Protein AF-A0A949J725-F1 (afdb_monomer_lite)

Foldseek 3Di:
DDDDDDDDDDDPDDDDDDDDDDDDDDDDDDDDDDDDPDDDDPDDPFADEADPDALVVVVVCVVVDQWEKEFEDEPPDPFVVLCVVLVVVCCVPPRTHYYYQYCVRNVVVCVLQVPPDDRWMFTGHQATDIEHDDNPDHPVLVVVCVVVVQQQHAGEFDWDADPQKTKGFQVPDDAPHWYWDDDPQKIWIWHQAPVRDIFIWIFADVPSNPHFQAYPQLGGRNPDRPSPDPVNQQCRNPVRHGIFTFDWDDDPRIIIGGNCSRVVSHVD

Sequence (268 aa):
MIESYTMNRLWLLIGCLLLTACIGQGVPDESPGSSAPPEQSLLPSEPQIYTELTDEEILSIIEHDPHVVLYFHSPLCGTCRGVKPLLEQLYETHHVNIVYVDKETNQAVYDLYHVRYYPALFISGSSLVYIRFDQNDSPKNIYRLIQEGEISGLHPIEYTVEDGQIRISTQSLIPDKIYYLDYEDYRVCIFISASANLYVFSGSQWCQCKWLYLKKDSLWDGETHSRWDRETLLRQGGECGELVHIPFEITGSHIIITVEDLVGAWTA

pLDDT: mean 70.41, std 18.5, range [33.19, 96.44]

Structure (mmCIF, N/CA/C/O backbone):
data_AF-A0A949J725-F1
#
_entry.id   AF-A0A949J725-F1
#
loop_
_atom_site.group_PDB
_atom_site.id
_atom_site.type_symbol
_atom_site.label_atom_id
_atom_site.label_alt_id
_atom_site.label_comp_id
_atom_site.label_asym_id
_atom_site.label_entity_id
_atom_site.label_seq_id
_atom_site.pdbx_PDB_ins_code
_atom_site.Cartn_x
_atom_site.Cartn_y
_atom_site.Cartn_z
_atom_site.occupancy
_atom_site.B_iso_or_equiv
_atom_site.auth_seq_id
_atom_site.auth_comp_id
_atom_site.auth_asym_id
_atom_site.auth_atom_id
_atom_site.pdbx_PDB_model_num
ATOM 1 N N . MET A 1 1 ? -24.626 49.740 5.939 1.00 33.78 1 MET A N 1
ATOM 2 C CA . MET A 1 1 ? -23.903 51.017 5.745 1.00 33.78 1 MET A CA 1
ATOM 3 C C . MET A 1 1 ? -22.429 50.645 5.763 1.00 33.78 1 MET A C 1
ATOM 5 O O . MET A 1 1 ? -21.977 50.208 6.805 1.00 33.78 1 MET A O 1
ATOM 9 N N . ILE A 1 2 ? -21.808 50.319 4.624 1.00 39.34 2 ILE A N 1
ATOM 10 C CA . ILE A 1 2 ? -21.222 51.223 3.610 1.00 39.34 2 ILE A CA 1
ATOM 11 C C . ILE A 1 2 ? -20.366 52.311 4.258 1.00 39.34 2 ILE A C 1
ATOM 13 O O . ILE A 1 2 ? -20.933 53.296 4.705 1.00 39.34 2 ILE A O 1
ATOM 17 N N . GLU A 1 3 ? -19.045 52.132 4.214 1.00 34.66 3 GLU A N 1
ATOM 18 C CA . GLU A 1 3 ? -17.994 53.166 4.224 1.00 34.66 3 GLU A CA 1
ATOM 19 C C . GLU A 1 3 ? -16.795 52.551 3.461 1.00 34.66 3 GLU A C 1
ATOM 21 O O . GLU A 1 3 ? -16.265 51.521 3.862 1.00 34.66 3 GLU A O 1
ATOM 26 N N . SER A 1 4 ? -16.618 52.874 2.170 1.00 35.06 4 SER A N 1
ATOM 27 C CA . SER A 1 4 ? -15.835 53.997 1.597 1.00 35.06 4 SER A CA 1
ATOM 28 C C . SER A 1 4 ? -14.335 53.664 1.486 1.00 35.06 4 SER A C 1
ATOM 30 O O . SER A 1 4 ? -13.630 53.629 2.485 1.00 35.06 4 SER A O 1
ATOM 32 N N . TYR A 1 5 ? -13.832 53.248 0.316 1.00 45.09 5 TYR A N 1
ATOM 33 C CA . TYR A 1 5 ? -13.276 54.102 -0.756 1.00 45.09 5 TYR A CA 1
ATOM 34 C C . TYR A 1 5 ? -12.370 55.241 -0.265 1.00 45.09 5 TYR A C 1
ATOM 36 O O . TYR A 1 5 ? -12.866 56.288 0.142 1.00 45.09 5 TYR A O 1
ATOM 44 N N . THR A 1 6 ? -11.053 55.089 -0.446 1.00 37.81 6 THR A N 1
ATOM 45 C CA . THR A 1 6 ? -10.113 56.213 -0.568 1.00 37.81 6 THR A CA 1
ATOM 46 C C . THR A 1 6 ? -9.015 55.942 -1.608 1.00 37.81 6 THR A C 1
ATOM 48 O O . THR A 1 6 ? -8.521 54.829 -1.745 1.00 37.81 6 THR A O 1
ATOM 51 N N . MET A 1 7 ? -8.657 57.035 -2.297 1.00 41.16 7 MET A N 1
ATOM 52 C CA . MET A 1 7 ? -7.493 57.316 -3.159 1.00 41.16 7 MET A CA 1
ATOM 53 C C . MET A 1 7 ? -7.418 56.657 -4.551 1.00 41.16 7 MET A C 1
ATOM 55 O O . MET A 1 7 ? -7.173 55.470 -4.687 1.00 41.16 7 MET A O 1
ATOM 59 N N . ASN A 1 8 ? -7.727 57.387 -5.634 1.00 38.84 8 ASN A N 1
ATOM 60 C CA . ASN A 1 8 ? -6.985 58.484 -6.319 1.00 38.84 8 ASN A CA 1
ATOM 61 C C . ASN A 1 8 ? -6.082 57.940 -7.439 1.00 38.84 8 ASN A C 1
ATOM 63 O O . ASN A 1 8 ? -5.087 57.282 -7.181 1.00 38.84 8 ASN A O 1
ATOM 67 N N . ARG A 1 9 ? -6.458 58.122 -8.712 1.00 41.25 9 ARG A N 1
ATOM 68 C CA . ARG A 1 9 ? -6.270 59.354 -9.514 1.00 41.25 9 ARG A CA 1
ATOM 69 C C . ARG A 1 9 ? -4.798 59.726 -9.691 1.00 41.25 9 ARG A C 1
ATOM 71 O O . ARG A 1 9 ? -4.280 60.541 -8.937 1.00 41.25 9 ARG A O 1
ATOM 78 N N . LEU A 1 10 ? -4.203 59.254 -10.781 1.00 34.97 10 LEU A N 1
ATOM 79 C CA . LEU A 1 10 ? -3.267 60.050 -11.571 1.00 34.97 10 LEU A CA 1
ATOM 80 C C . LEU A 1 10 ? -3.167 59.440 -12.979 1.00 34.97 10 LEU A C 1
ATOM 82 O O . LEU A 1 10 ? -3.093 58.223 -13.093 1.00 34.97 10 LEU A O 1
ATOM 86 N N . TRP A 1 11 ? -3.163 60.288 -14.013 1.00 37.19 11 TRP A N 1
ATOM 87 C CA . TRP A 1 11 ? -2.877 59.980 -15.432 1.00 37.19 11 TRP A CA 1
ATOM 88 C C . TRP A 1 11 ? -4.028 59.694 -16.412 1.00 37.19 11 TRP A C 1
ATOM 90 O O . TRP A 1 11 ? -3.807 59.145 -17.485 1.00 37.19 11 TRP A O 1
ATOM 100 N N . LEU A 1 12 ? -5.227 60.220 -16.150 1.00 39.94 12 LEU A N 1
ATOM 101 C CA . LEU A 1 12 ? -6.038 60.769 -17.245 1.00 39.94 12 LEU A CA 1
ATOM 102 C C . LEU A 1 12 ? -5.631 62.227 -17.410 1.00 39.94 12 LEU A C 1
ATOM 104 O O . LEU A 1 12 ? -6.013 63.033 -16.570 1.00 39.94 12 LEU A O 1
ATOM 108 N N . LEU A 1 13 ? -4.851 62.546 -18.441 1.00 38.91 13 LEU A N 1
ATOM 109 C CA . LEU A 1 13 ? -4.856 63.842 -19.121 1.00 38.91 13 LEU A CA 1
ATOM 110 C C . LEU A 1 13 ? -3.923 63.769 -20.345 1.00 38.91 13 LEU A C 1
ATOM 112 O O . LEU A 1 13 ? -2.801 63.285 -20.248 1.00 38.91 13 LEU A O 1
ATOM 116 N N . ILE A 1 14 ? -4.394 64.380 -21.439 1.00 43.88 14 ILE A N 1
ATOM 117 C CA . ILE A 1 14 ? -3.665 64.799 -22.653 1.00 43.88 14 ILE A CA 1
ATOM 118 C C . ILE A 1 14 ? -3.375 63.654 -23.655 1.00 43.88 14 ILE A C 1
ATOM 120 O O . ILE A 1 14 ? -2.402 62.935 -23.526 1.00 43.88 14 ILE A O 1
ATOM 124 N N . GLY A 1 15 ? -4.153 63.399 -24.712 1.00 42.28 15 GLY A N 1
ATOM 125 C CA . GLY A 1 15 ? -5.064 64.291 -25.418 1.00 42.28 15 GLY A CA 1
ATOM 126 C C . GLY A 1 15 ? -4.301 65.288 -26.288 1.00 42.28 15 GLY A C 1
ATOM 127 O O . GLY A 1 15 ? -4.382 66.472 -26.002 1.00 42.28 15 GLY A O 1
ATOM 128 N N . CYS A 1 16 ? -3.541 64.833 -27.293 1.00 40.44 16 CYS A N 1
ATOM 129 C CA . CYS A 1 16 ? -3.109 65.678 -28.414 1.00 40.44 16 CYS A CA 1
ATOM 130 C C . CYS A 1 16 ? -2.470 64.864 -29.552 1.00 40.44 16 CYS A C 1
ATOM 132 O O . CYS A 1 16 ? -1.588 64.052 -29.303 1.00 40.44 16 CYS A O 1
ATOM 134 N N . LEU A 1 17 ? -2.863 65.217 -30.781 1.00 38.03 17 LEU A N 1
ATOM 135 C CA . LEU A 1 17 ? -2.211 64.957 -32.076 1.00 38.03 17 LEU A CA 1
ATOM 136 C C . LEU A 1 17 ? -2.639 63.704 -32.859 1.00 38.03 17 LEU A C 1
ATOM 138 O O . LEU A 1 17 ? -1.908 62.732 -33.012 1.00 38.03 17 LEU A O 1
ATOM 142 N N . LEU A 1 18 ? -3.818 63.829 -33.477 1.00 44.72 18 LEU A N 1
ATOM 143 C CA . LEU A 1 18 ? -4.097 63.277 -34.806 1.00 44.72 18 LEU A CA 1
ATOM 144 C C . LEU A 1 18 ? -3.738 64.319 -35.888 1.00 44.72 18 LEU A C 1
ATOM 146 O O . LEU A 1 18 ? -4.003 65.504 -35.684 1.00 44.72 18 LEU A O 1
ATOM 150 N N . LEU A 1 19 ? -3.272 63.818 -37.049 1.00 47.56 19 LEU A N 1
ATOM 151 C CA . LEU A 1 19 ? -3.001 64.479 -38.353 1.00 47.56 19 LEU A CA 1
ATOM 152 C C . LEU A 1 19 ? -1.654 65.231 -38.396 1.00 47.56 19 LEU A C 1
ATOM 154 O O . LEU A 1 19 ? -1.456 66.185 -37.663 1.00 47.56 19 LEU A O 1
ATOM 158 N N . THR A 1 20 ? -0.635 64.897 -39.194 1.00 45.47 20 THR A N 1
ATOM 159 C CA . THR A 1 20 ? -0.471 64.490 -40.612 1.00 45.47 20 THR A CA 1
ATOM 160 C C . THR A 1 20 ? 0.961 63.892 -40.715 1.00 45.47 20 THR A C 1
ATOM 162 O O . THR A 1 20 ? 1.782 64.185 -39.855 1.00 45.47 20 THR A O 1
ATOM 165 N N . ALA A 1 21 ? 1.384 63.013 -41.624 1.00 38.50 21 ALA A N 1
ATOM 166 C CA . ALA A 1 21 ? 1.420 63.127 -43.075 1.00 38.50 21 ALA A CA 1
ATOM 167 C C . ALA A 1 21 ? 1.956 61.807 -43.679 1.00 38.50 21 ALA A C 1
ATOM 169 O O . ALA A 1 21 ? 2.707 61.069 -43.044 1.00 38.50 21 ALA A O 1
ATOM 170 N N . CYS A 1 22 ? 1.555 61.528 -44.915 1.00 49.91 22 CYS A N 1
ATOM 171 C CA . CYS A 1 22 ? 1.898 60.340 -45.687 1.00 49.91 22 CYS A CA 1
ATOM 172 C C . CYS A 1 22 ? 3.328 60.357 -46.279 1.00 49.91 22 CYS A C 1
ATOM 174 O O . CYS A 1 22 ? 3.924 61.417 -46.454 1.00 49.91 22 CYS A O 1
ATOM 176 N N . ILE A 1 23 ? 3.712 59.171 -46.783 1.00 41.88 23 ILE A N 1
ATOM 177 C CA . ILE A 1 23 ? 4.666 58.837 -47.869 1.00 41.88 23 ILE A CA 1
ATOM 178 C C . ILE A 1 23 ? 6.037 58.284 -47.423 1.00 41.88 23 ILE A C 1
ATOM 180 O O . ILE A 1 23 ? 6.935 59.033 -47.064 1.00 41.88 23 ILE A O 1
ATOM 184 N N . GLY A 1 24 ? 6.237 56.980 -47.672 1.00 37.31 24 GLY A N 1
ATOM 185 C CA . GLY A 1 24 ? 7.341 56.544 -48.540 1.00 37.31 24 GLY A CA 1
ATOM 186 C C . GLY A 1 24 ? 8.358 55.525 -48.002 1.00 37.31 24 GLY A C 1
ATOM 187 O O . GLY A 1 24 ? 9.160 55.857 -47.146 1.00 37.31 24 GLY A O 1
ATOM 188 N N . GLN A 1 25 ? 8.412 54.382 -48.709 1.00 36.91 25 GLN A N 1
ATOM 189 C CA . GLN A 1 25 ? 9.562 53.487 -48.986 1.00 36.91 25 GLN A CA 1
ATOM 190 C C . GLN A 1 25 ? 9.817 52.234 -48.105 1.00 36.91 25 GLN A C 1
ATOM 192 O O . GLN A 1 25 ? 10.340 52.328 -47.007 1.00 36.91 25 GLN A O 1
ATOM 197 N N . GLY A 1 26 ? 9.559 51.052 -48.703 1.00 33.19 26 GLY A N 1
ATOM 198 C CA . GLY A 1 26 ? 10.572 49.996 -48.941 1.00 33.19 26 GLY A CA 1
ATOM 199 C C . GLY A 1 26 ? 10.818 48.876 -47.902 1.00 33.19 26 GLY A C 1
ATOM 200 O O . GLY A 1 26 ? 11.592 49.099 -46.988 1.00 33.19 26 GLY A O 1
ATOM 201 N N . VAL A 1 27 ? 10.206 47.688 -48.123 1.00 38.56 27 VAL A N 1
ATOM 202 C CA . VAL A 1 27 ? 10.726 46.270 -48.189 1.00 38.56 27 VAL A CA 1
ATOM 203 C C . VAL A 1 27 ? 12.015 45.898 -47.390 1.00 38.56 27 VAL A C 1
ATOM 205 O O . VAL A 1 27 ? 12.934 46.710 -47.446 1.00 38.56 27 VAL A O 1
ATOM 208 N N . PRO A 1 28 ? 12.222 44.679 -46.791 1.00 41.75 28 PRO A N 1
ATOM 209 C CA . PRO A 1 28 ? 11.558 43.371 -47.006 1.00 41.75 28 PRO A CA 1
ATOM 210 C C . PRO A 1 28 ? 11.099 42.556 -45.768 1.00 41.75 28 PRO A C 1
ATOM 212 O O . PRO A 1 28 ? 11.537 42.744 -44.640 1.00 41.75 28 PRO A O 1
ATOM 215 N N . ASP A 1 29 ? 10.227 41.606 -46.112 1.00 44.62 29 ASP A N 1
ATOM 216 C CA . ASP A 1 29 ? 9.939 40.257 -45.593 1.00 44.62 29 ASP A CA 1
ATOM 217 C C . ASP A 1 29 ? 11.028 39.556 -44.738 1.00 44.62 29 ASP A C 1
ATOM 219 O O . ASP A 1 29 ? 12.155 39.413 -45.203 1.00 44.62 29 ASP A O 1
ATOM 223 N N . GLU A 1 30 ? 10.669 39.108 -43.520 1.00 35.97 30 GLU A N 1
ATOM 224 C CA . GLU A 1 30 ? 10.964 37.780 -42.921 1.00 35.97 30 GLU A CA 1
ATOM 225 C C . GLU A 1 30 ? 10.554 37.706 -41.422 1.00 35.97 30 GLU A C 1
ATOM 227 O O . GLU A 1 30 ? 10.698 38.675 -40.677 1.00 35.97 30 GLU A O 1
ATOM 232 N N . SER A 1 31 ? 10.145 36.501 -40.980 1.00 41.59 31 SER A N 1
ATOM 233 C CA . SER A 1 31 ? 9.948 35.990 -39.593 1.00 41.59 31 SER A CA 1
ATOM 234 C C . SER A 1 31 ? 8.502 35.885 -39.039 1.00 41.59 31 SER A C 1
ATOM 236 O O . SER A 1 31 ? 7.617 36.638 -39.438 1.00 41.59 31 SER A O 1
ATOM 238 N N . PRO A 1 32 ? 8.204 34.885 -38.176 1.00 42.94 32 PRO A N 1
ATOM 239 C CA . PRO A 1 32 ? 7.396 33.735 -38.567 1.00 42.94 32 PRO A CA 1
ATOM 240 C C . PRO A 1 32 ? 6.174 33.513 -37.657 1.00 42.94 32 PRO A C 1
ATOM 242 O O . PRO A 1 32 ? 6.000 34.138 -36.614 1.00 42.94 32 PRO A O 1
ATOM 245 N N . GLY A 1 33 ? 5.343 32.571 -38.106 1.00 36.78 33 GLY A N 1
ATOM 246 C CA . GLY A 1 33 ? 4.214 31.918 -37.441 1.00 36.78 33 GLY A CA 1
ATOM 247 C C . GLY A 1 33 ? 4.001 32.175 -35.948 1.00 36.78 33 GLY A C 1
ATOM 248 O O . GLY A 1 33 ? 4.746 31.710 -35.092 1.00 36.78 33 GLY A O 1
ATOM 249 N N . SER A 1 34 ? 2.868 32.813 -35.665 1.00 42.03 34 SER A N 1
ATOM 250 C CA . SER A 1 34 ? 2.162 32.746 -34.391 1.00 42.03 34 SER A CA 1
ATOM 251 C C . SER A 1 34 ? 1.798 31.290 -34.071 1.00 42.03 34 SER A C 1
ATOM 253 O O . SER A 1 34 ? 0.984 30.689 -34.769 1.00 42.03 34 SER A O 1
ATOM 255 N N . SER A 1 35 ? 2.386 30.719 -33.019 1.00 42.12 35 SER A N 1
ATOM 256 C CA . SER A 1 35 ? 1.878 29.501 -32.383 1.00 42.12 35 SER A CA 1
ATOM 257 C C . SER A 1 35 ? 1.124 29.890 -31.114 1.00 42.12 35 SER A C 1
ATOM 259 O O . SER A 1 35 ? 1.734 30.214 -30.093 1.00 42.12 35 SER A O 1
ATOM 261 N N . ALA A 1 36 ? -0.206 29.885 -31.184 1.00 44.66 36 ALA A N 1
ATOM 262 C CA . ALA A 1 36 ? -1.036 29.854 -29.987 1.00 44.66 36 ALA A CA 1
ATOM 263 C C . ALA A 1 36 ? -0.776 28.536 -29.213 1.00 44.66 36 ALA A C 1
ATOM 265 O O . ALA A 1 36 ? -0.545 27.509 -29.858 1.00 44.66 36 ALA A O 1
ATOM 266 N N . PRO A 1 37 ? -0.785 28.539 -27.864 1.00 45.62 37 PRO A N 1
ATOM 267 C CA . PRO A 1 37 ? -0.606 27.328 -27.058 1.00 45.62 37 PRO A CA 1
ATOM 268 C C . PRO A 1 37 ? -1.717 26.298 -27.332 1.00 45.62 37 PRO A C 1
ATOM 270 O O . PRO A 1 37 ? -2.859 26.716 -27.543 1.00 45.62 37 PRO A O 1
ATOM 273 N N . PRO A 1 38 ? -1.436 24.980 -27.319 1.00 47.62 38 PRO A N 1
ATOM 274 C CA . PRO A 1 38 ? -2.448 23.973 -27.604 1.00 47.62 38 PRO A CA 1
ATOM 275 C C . PRO A 1 38 ? -3.516 23.964 -26.511 1.00 47.62 38 PRO A C 1
ATOM 277 O O . PRO A 1 38 ? -3.238 23.738 -25.334 1.00 47.62 38 PRO A O 1
ATOM 280 N N . GLU A 1 39 ? -4.743 24.211 -26.946 1.00 46.06 39 GLU A N 1
ATOM 281 C CA . GLU A 1 39 ? -5.983 23.972 -26.225 1.00 46.06 39 GLU A CA 1
ATOM 282 C C . GLU A 1 39 ? -6.038 22.497 -25.790 1.00 46.06 39 GLU A C 1
ATOM 284 O O . GLU A 1 39 ? -5.941 21.583 -26.611 1.00 46.06 39 GLU A O 1
ATOM 289 N N . GLN A 1 40 ? -6.116 22.276 -24.476 1.00 53.47 40 GLN A N 1
ATOM 290 C CA . GLN A 1 40 ? -6.142 20.961 -23.835 1.00 53.47 40 GLN A CA 1
ATOM 291 C C . GLN A 1 40 ? -7.325 20.131 -24.352 1.00 53.47 40 GLN A C 1
ATOM 293 O O . GLN A 1 40 ? -8.486 20.494 -24.162 1.00 53.47 40 GLN A O 1
ATOM 298 N N . SER A 1 41 ? -7.036 18.996 -24.992 1.00 49.28 41 SER A N 1
ATOM 299 C CA . SER A 1 41 ? -8.063 18.073 -25.468 1.00 49.28 41 SER A CA 1
ATOM 300 C C . SER A 1 41 ? -8.691 17.314 -24.300 1.00 49.28 41 SER A C 1
ATOM 302 O O . SER A 1 41 ? -8.020 16.551 -23.612 1.00 49.28 41 SER A O 1
ATOM 304 N N . LEU A 1 42 ? -9.999 17.496 -24.134 1.00 53.66 42 LEU A N 1
ATOM 305 C CA . LEU A 1 42 ? -10.880 16.903 -23.120 1.00 53.66 42 LEU A CA 1
ATOM 306 C C . LEU A 1 42 ? -11.202 15.408 -23.352 1.00 53.66 42 LEU A C 1
ATOM 308 O O . LEU A 1 42 ? -12.316 14.961 -23.082 1.00 53.66 42 LEU A O 1
ATOM 312 N N . LEU A 1 43 ? -10.256 14.627 -23.871 1.00 41.91 43 LEU A N 1
ATOM 313 C CA . LEU A 1 43 ? -10.342 13.165 -23.862 1.00 41.91 43 LEU A CA 1
ATOM 314 C C . LEU A 1 43 ? -9.435 12.663 -22.736 1.00 41.91 43 LEU A C 1
ATOM 316 O O . LEU A 1 43 ? -8.355 13.239 -22.578 1.00 41.91 43 LEU A O 1
ATOM 320 N N . PRO A 1 44 ? -9.822 11.630 -21.956 1.00 49.75 44 PRO A N 1
ATOM 321 C CA . PRO A 1 44 ? -8.843 10.956 -21.113 1.00 49.75 44 PRO A CA 1
ATOM 322 C C . PRO A 1 44 ? -7.692 10.572 -22.038 1.00 49.75 44 PRO A C 1
ATOM 324 O O . PRO A 1 44 ? -7.922 9.955 -23.081 1.00 49.75 44 PRO A O 1
ATOM 327 N N . SER A 1 45 ? -6.488 11.057 -21.728 1.00 64.25 45 SER A N 1
ATOM 328 C CA . SER A 1 45 ? -5.301 10.684 -22.483 1.00 64.25 45 SER A CA 1
ATOM 329 C C . SER A 1 45 ? -5.298 9.165 -22.560 1.00 64.25 45 SER A C 1
ATOM 331 O O . SER A 1 45 ? -5.401 8.522 -21.514 1.00 64.25 45 SER A O 1
ATOM 333 N N . GLU A 1 46 ? -5.257 8.614 -23.779 1.00 73.50 46 GLU A N 1
ATOM 334 C CA . GLU A 1 46 ? -5.057 7.179 -24.011 1.00 73.50 46 GLU A CA 1
ATOM 335 C C . GLU A 1 46 ? -4.031 6.661 -22.999 1.00 73.50 46 GLU A C 1
ATOM 337 O O . GLU A 1 46 ? -3.053 7.384 -22.765 1.00 73.50 46 GLU A O 1
ATOM 342 N N . PRO A 1 47 ? -4.232 5.477 -22.393 1.00 77.25 47 PRO A N 1
ATOM 343 C CA . PRO A 1 47 ? -3.293 4.952 -21.419 1.00 77.25 47 PRO A CA 1
ATOM 344 C C . PRO A 1 47 ? -1.875 5.006 -21.986 1.00 77.25 47 PRO A C 1
ATOM 346 O O . PRO A 1 47 ? -1.677 4.744 -23.174 1.00 77.25 47 PRO A O 1
ATOM 349 N N . GLN A 1 48 ? -0.869 5.297 -21.169 1.00 85.81 48 GLN A N 1
ATOM 350 C CA . GLN A 1 48 ? 0.517 5.437 -21.605 1.00 85.81 48 GLN A CA 1
ATOM 351 C C . GLN A 1 48 ? 1.475 4.664 -20.707 1.00 85.81 48 GLN A C 1
ATOM 353 O O . GLN A 1 48 ? 1.248 4.462 -19.512 1.00 85.81 48 GLN A O 1
ATOM 358 N N . ILE A 1 49 ? 2.589 4.263 -21.314 1.00 89.69 49 ILE A N 1
ATOM 359 C CA . ILE A 1 49 ? 3.773 3.819 -20.594 1.00 89.69 49 ILE A CA 1
ATOM 360 C C . ILE A 1 49 ? 4.732 5.006 -20.527 1.00 89.69 49 ILE A C 1
ATOM 362 O O . ILE A 1 49 ? 5.225 5.468 -21.555 1.00 89.69 49 ILE A O 1
ATOM 366 N N . TYR A 1 50 ? 4.995 5.483 -19.316 1.00 92.00 50 TYR A N 1
ATOM 367 C CA . TYR A 1 50 ? 5.909 6.579 -19.041 1.00 92.00 50 TYR A CA 1
ATOM 368 C C . TYR A 1 50 ? 7.272 6.048 -18.601 1.00 92.00 50 TYR A C 1
ATOM 370 O O . TYR A 1 50 ? 7.365 5.184 -17.726 1.00 92.00 50 TYR A O 1
ATOM 378 N N . THR A 1 51 ? 8.336 6.594 -19.183 1.00 92.44 51 THR A N 1
ATOM 379 C CA . THR A 1 51 ? 9.735 6.274 -18.870 1.00 92.44 51 THR A CA 1
ATOM 380 C C . THR A 1 51 ? 10.559 7.553 -18.816 1.00 92.44 51 THR A C 1
ATOM 382 O O . THR A 1 51 ? 10.192 8.525 -19.467 1.00 92.44 51 THR A O 1
ATOM 385 N N . GLU A 1 52 ? 11.696 7.526 -18.115 1.00 92.81 52 GLU A N 1
ATOM 386 C CA . GLU A 1 52 ? 12.658 8.647 -18.072 1.00 92.81 52 GLU A CA 1
ATOM 387 C C . GLU A 1 52 ? 12.062 9.965 -17.534 1.00 92.81 52 GLU A C 1
ATOM 389 O O . GLU A 1 52 ? 12.465 11.049 -17.945 1.00 92.81 52 GLU A O 1
ATOM 394 N N . LEU A 1 53 ? 11.107 9.866 -16.604 1.00 94.62 53 LEU A N 1
ATOM 395 C CA . LEU A 1 53 ? 10.486 11.017 -15.944 1.00 94.62 53 LEU A CA 1
ATOM 396 C C . LEU A 1 53 ? 11.308 11.512 -14.748 1.00 94.62 53 LEU A C 1
ATOM 398 O O . LEU A 1 53 ? 11.992 10.722 -14.087 1.00 94.62 53 LEU A O 1
ATOM 402 N N . THR A 1 54 ? 11.186 12.798 -14.414 1.00 96.25 54 THR A N 1
ATOM 403 C CA . THR A 1 54 ? 11.684 13.330 -13.135 1.00 96.25 54 THR A CA 1
ATOM 404 C C . THR A 1 54 ? 10.772 12.938 -11.970 1.00 96.25 54 THR A C 1
ATOM 406 O O . THR A 1 54 ? 9.619 12.548 -12.161 1.00 96.25 54 THR A O 1
ATOM 409 N N . ASP A 1 55 ? 11.277 13.051 -10.737 1.00 95.44 55 ASP A N 1
ATOM 410 C CA . ASP A 1 55 ? 10.471 12.814 -9.533 1.00 95.44 55 ASP A CA 1
ATOM 411 C C . ASP A 1 55 ? 9.205 13.699 -9.509 1.00 95.44 55 ASP A C 1
ATOM 413 O O . ASP A 1 55 ? 8.118 13.218 -9.194 1.00 95.44 55 ASP A O 1
ATOM 417 N N . GLU A 1 56 ? 9.307 14.973 -9.900 1.00 94.62 56 GLU A N 1
ATOM 418 C CA . GLU A 1 56 ? 8.176 15.912 -9.925 1.00 94.62 56 GLU A CA 1
ATOM 419 C C . GLU A 1 56 ? 7.115 15.538 -10.967 1.00 94.62 56 GLU A C 1
ATOM 421 O O . GLU A 1 56 ? 5.918 15.650 -10.699 1.00 94.62 56 GLU A O 1
ATOM 426 N N . GLU A 1 57 ? 7.537 15.076 -12.146 1.00 94.12 57 GLU A N 1
ATOM 427 C CA . GLU A 1 57 ? 6.625 14.622 -13.199 1.00 94.12 57 GLU A CA 1
ATOM 428 C C . GLU A 1 57 ? 5.855 13.373 -12.760 1.00 94.12 57 GLU A C 1
ATOM 430 O O . GLU A 1 57 ? 4.639 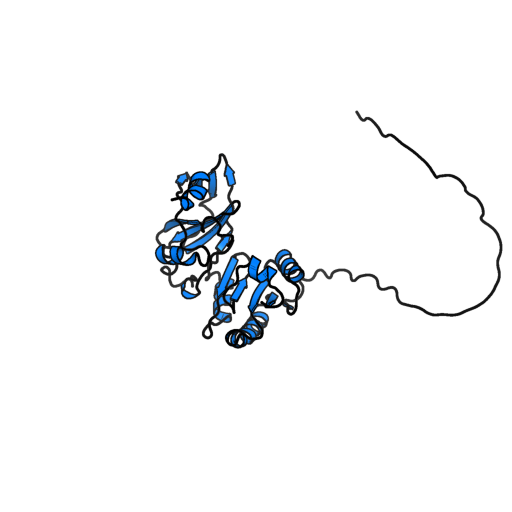13.300 -12.944 1.00 94.12 57 GLU A O 1
ATOM 435 N N . ILE A 1 58 ? 6.539 12.425 -12.111 1.00 93.06 58 ILE A N 1
ATOM 436 C CA . ILE A 1 58 ? 5.916 11.221 -11.548 1.00 93.06 58 ILE A CA 1
ATOM 437 C C . ILE A 1 58 ? 4.867 11.602 -10.498 1.00 93.06 58 ILE A C 1
ATOM 439 O O . ILE A 1 58 ? 3.742 11.103 -10.544 1.00 93.06 58 ILE A O 1
ATOM 443 N N . LEU A 1 59 ? 5.211 12.499 -9.568 1.00 89.44 59 LEU A N 1
ATOM 444 C CA . LEU A 1 59 ? 4.285 12.958 -8.529 1.00 89.44 59 LEU A CA 1
ATOM 445 C C . LEU A 1 59 ? 3.062 13.667 -9.120 1.00 89.44 59 LEU A C 1
ATOM 447 O O . LEU A 1 59 ? 1.942 13.404 -8.685 1.00 89.44 59 LEU A O 1
ATOM 451 N N . SER A 1 60 ? 3.261 14.493 -10.149 1.00 89.75 60 SER A N 1
ATOM 452 C CA . SER A 1 60 ? 2.171 15.154 -10.869 1.00 89.75 60 SER A CA 1
ATOM 453 C C . SER A 1 60 ? 1.222 14.147 -11.530 1.00 89.75 60 SER A C 1
ATOM 455 O O . SER A 1 60 ? 0.005 14.292 -11.420 1.00 89.75 60 SER A O 1
ATOM 457 N N . ILE A 1 61 ? 1.748 13.087 -12.160 1.00 89.50 61 ILE A N 1
ATOM 458 C CA . ILE A 1 61 ? 0.917 12.024 -12.753 1.00 89.50 61 ILE A CA 1
ATOM 459 C C . ILE A 1 61 ? 0.066 11.342 -11.680 1.00 89.50 61 ILE A C 1
ATOM 461 O O . ILE A 1 61 ? -1.134 11.187 -11.876 1.00 89.50 61 ILE A O 1
ATOM 465 N N . ILE A 1 62 ? 0.657 10.980 -10.539 1.00 84.31 62 ILE A N 1
ATOM 466 C CA . ILE A 1 62 ? -0.060 10.306 -9.442 1.00 84.31 62 ILE A CA 1
ATOM 467 C C . ILE A 1 62 ? -1.174 11.191 -8.866 1.00 84.31 62 ILE A C 1
ATOM 469 O O . ILE A 1 62 ? -2.219 10.684 -8.468 1.00 84.31 62 ILE A O 1
ATOM 473 N N . GLU A 1 63 ? -0.954 12.506 -8.802 1.00 83.19 63 GLU A N 1
ATOM 474 C CA . GLU A 1 63 ? -1.943 13.460 -8.295 1.00 83.19 63 GLU A CA 1
ATOM 475 C C . GLU A 1 63 ? -3.154 13.605 -9.230 1.00 83.19 63 GLU A C 1
ATOM 477 O O . GLU A 1 63 ? -4.287 13.728 -8.761 1.00 83.19 63 GLU A O 1
ATOM 482 N N . HIS A 1 64 ? -2.932 13.575 -10.547 1.00 83.81 64 HIS A N 1
ATOM 483 C CA . HIS A 1 64 ? -3.982 13.807 -11.544 1.00 83.81 64 HIS A CA 1
ATOM 484 C C . HIS A 1 64 ? -4.654 12.521 -12.037 1.00 83.81 64 HIS A C 1
ATOM 486 O O . HIS A 1 64 ? -5.808 12.571 -12.471 1.00 83.81 64 HIS A O 1
ATOM 492 N N . ASP A 1 65 ? -3.956 11.387 -11.976 1.00 80.31 65 ASP A N 1
ATOM 493 C CA . ASP A 1 65 ? -4.466 10.088 -12.391 1.00 80.31 65 ASP A CA 1
ATOM 494 C C . ASP A 1 65 ? -4.611 9.129 -11.197 1.00 80.31 65 ASP A C 1
ATOM 496 O O . ASP A 1 65 ? -3.622 8.580 -10.691 1.00 80.31 65 ASP A O 1
ATOM 500 N N . PRO A 1 66 ? -5.854 8.858 -10.759 1.00 68.31 66 PRO A N 1
ATOM 501 C CA . PRO A 1 66 ? -6.104 7.922 -9.676 1.00 68.31 66 PRO A CA 1
ATOM 502 C C . PRO A 1 66 ? -5.834 6.461 -10.066 1.00 68.31 66 PRO A C 1
ATOM 504 O O . PRO A 1 66 ? -5.950 5.607 -9.195 1.00 68.31 66 PRO A O 1
ATOM 507 N N . HIS A 1 67 ? -5.513 6.149 -11.328 1.00 76.38 67 HIS A N 1
ATOM 508 C CA . HIS A 1 67 ? -5.332 4.790 -11.843 1.00 76.38 67 HIS A CA 1
ATOM 509 C C . HIS A 1 67 ? -3.972 4.597 -12.531 1.00 76.38 67 HIS A C 1
ATOM 511 O O . HIS A 1 67 ? -3.894 4.191 -13.694 1.00 76.38 67 HIS A O 1
ATOM 517 N N . VAL A 1 68 ? -2.888 4.818 -11.782 1.00 84.25 68 VAL A N 1
ATOM 518 C CA . VAL A 1 68 ? -1.512 4.643 -12.255 1.00 84.25 68 VAL A CA 1
ATOM 519 C C . VAL A 1 68 ? -0.790 3.499 -11.540 1.00 84.25 68 VAL A C 1
ATOM 521 O O . VAL A 1 68 ? -0.902 3.286 -10.333 1.00 84.25 68 VAL A O 1
ATOM 524 N N . VAL A 1 69 ? -0.003 2.747 -12.303 1.00 85.12 69 VAL A N 1
ATOM 525 C CA . VAL A 1 69 ? 0.901 1.716 -11.797 1.00 85.12 69 VAL A CA 1
ATOM 526 C C . VAL A 1 69 ? 2.321 2.264 -11.805 1.00 85.12 69 VAL A C 1
ATOM 528 O O . VAL A 1 69 ? 2.886 2.500 -12.867 1.00 85.12 69 VAL A O 1
ATOM 531 N N . LEU A 1 70 ? 2.935 2.420 -10.637 1.00 89.69 70 LEU A N 1
ATOM 532 C CA . LEU A 1 70 ? 4.360 2.720 -10.532 1.00 89.69 70 LEU A CA 1
ATOM 533 C C . LEU A 1 70 ? 5.149 1.416 -10.515 1.00 89.69 70 LEU A C 1
ATOM 535 O O . LEU A 1 70 ? 4.927 0.556 -9.663 1.00 89.69 70 LEU A O 1
ATOM 539 N N . TYR A 1 71 ? 6.099 1.286 -11.428 1.00 90.94 71 TYR A N 1
ATOM 540 C CA . TYR A 1 71 ? 7.036 0.182 -11.503 1.00 90.94 71 TYR A CA 1
ATOM 541 C C . TYR A 1 71 ? 8.424 0.614 -11.060 1.00 90.94 71 TYR A C 1
ATOM 543 O O . TYR A 1 71 ? 9.171 1.230 -11.813 1.00 90.94 71 TYR A O 1
ATOM 551 N N . PHE A 1 72 ? 8.784 0.231 -9.842 1.00 91.12 72 PHE A N 1
ATOM 552 C CA . PHE A 1 72 ? 10.093 0.487 -9.263 1.00 91.12 72 PHE A CA 1
ATOM 553 C C . PHE A 1 72 ? 11.106 -0.527 -9.798 1.00 91.12 72 PHE A C 1
ATOM 555 O O . PHE A 1 72 ? 10.980 -1.733 -9.550 1.00 91.12 72 PHE A O 1
ATOM 562 N N . HIS A 1 73 ? 12.130 -0.051 -10.510 1.00 92.31 73 HIS A N 1
ATOM 563 C CA . HIS A 1 73 ? 13.194 -0.878 -11.073 1.00 92.31 73 HIS A CA 1
ATOM 564 C C . HIS A 1 73 ? 14.590 -0.225 -11.047 1.00 92.31 73 HIS A C 1
ATOM 566 O O . HIS A 1 73 ? 14.800 0.910 -10.641 1.00 92.31 73 HIS A O 1
ATOM 572 N N . SER A 1 74 ? 15.586 -0.962 -11.545 1.00 89.75 74 SER A N 1
ATOM 573 C CA . SER A 1 74 ? 16.916 -0.426 -11.870 1.00 89.75 74 SER A CA 1
ATOM 574 C C . SER A 1 74 ? 17.428 -1.055 -13.173 1.00 89.75 74 SER A C 1
ATOM 576 O O . SER A 1 74 ? 17.081 -2.212 -13.448 1.00 89.75 74 SER A O 1
ATOM 578 N N . PRO A 1 75 ? 18.263 -0.366 -13.974 1.00 81.56 75 PRO A N 1
ATOM 579 C CA . PRO A 1 75 ? 18.716 -0.868 -15.274 1.00 81.56 75 PRO A CA 1
ATOM 580 C C . PRO A 1 75 ? 19.559 -2.149 -15.174 1.00 81.56 75 PRO A C 1
ATOM 582 O O . PRO A 1 75 ? 19.506 -3.008 -16.056 1.00 81.56 75 PRO A O 1
ATOM 585 N N . LEU A 1 76 ? 20.304 -2.313 -14.075 1.00 81.69 76 LEU A N 1
ATOM 586 C CA . LEU A 1 76 ? 21.204 -3.452 -13.837 1.00 81.69 76 LEU A CA 1
ATOM 587 C C . LEU A 1 76 ? 20.530 -4.638 -13.125 1.00 81.69 76 LEU A C 1
ATOM 589 O O . LEU A 1 76 ? 21.173 -5.635 -12.795 1.00 81.69 76 LEU A O 1
ATOM 593 N N . CYS A 1 77 ? 19.224 -4.557 -12.892 1.00 81.62 77 CYS A N 1
ATOM 594 C CA . CYS A 1 77 ? 18.465 -5.576 -12.186 1.00 81.62 77 CYS A CA 1
ATOM 595 C C . CYS A 1 77 ? 18.104 -6.751 -13.116 1.00 81.62 77 CYS A C 1
ATOM 597 O O . CYS A 1 77 ? 17.236 -6.640 -13.984 1.00 81.62 77 CYS A O 1
ATOM 599 N N . GLY A 1 78 ? 18.744 -7.909 -12.908 1.00 77.69 78 GLY A N 1
ATOM 600 C CA . GLY A 1 78 ? 18.480 -9.131 -13.682 1.00 77.69 78 GLY A CA 1
ATOM 601 C C . GLY A 1 78 ? 17.019 -9.590 -13.612 1.00 77.69 78 GLY A C 1
ATOM 602 O O . GLY A 1 78 ? 16.420 -9.880 -14.646 1.00 77.69 78 GLY A O 1
ATOM 603 N N . THR A 1 79 ? 16.423 -9.570 -12.416 1.00 76.12 79 THR A N 1
ATOM 604 C CA . THR A 1 79 ? 15.015 -9.944 -12.185 1.00 76.12 79 THR A CA 1
ATOM 605 C C . THR A 1 79 ? 14.041 -8.991 -12.884 1.00 76.12 79 THR A C 1
ATOM 607 O O . THR A 1 79 ? 13.053 -9.428 -13.466 1.00 76.12 79 THR A O 1
ATOM 610 N N . CYS A 1 80 ? 14.351 -7.692 -12.917 1.00 81.62 80 CYS A N 1
ATOM 611 C CA . CYS A 1 80 ? 13.505 -6.659 -13.517 1.00 81.62 80 CYS A CA 1
ATOM 612 C C . CYS A 1 80 ? 13.322 -6.853 -15.031 1.00 81.62 80 CYS A C 1
ATOM 614 O O . CYS A 1 80 ? 12.294 -6.469 -15.589 1.00 81.62 80 CYS A O 1
ATOM 616 N N . ARG A 1 81 ? 14.286 -7.492 -15.710 1.00 80.19 81 ARG A N 1
ATOM 617 C CA . ARG A 1 81 ? 14.176 -7.8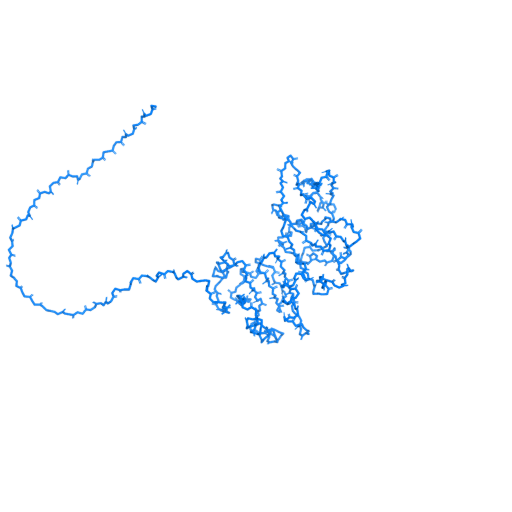15 -17.141 1.00 80.19 81 ARG A CA 1
ATOM 618 C C . ARG A 1 81 ? 13.022 -8.777 -17.430 1.00 80.19 81 ARG A C 1
ATOM 620 O O . ARG A 1 81 ? 12.399 -8.651 -18.475 1.00 80.19 81 ARG A O 1
ATOM 627 N N . GLY A 1 82 ? 12.740 -9.703 -16.513 1.00 76.00 82 GLY A N 1
ATOM 628 C CA . GLY A 1 82 ? 11.623 -10.640 -16.643 1.00 76.00 82 GLY A CA 1
ATOM 629 C C . GLY A 1 82 ? 10.255 -9.982 -16.461 1.00 76.00 82 GLY A C 1
ATOM 630 O O . GLY A 1 82 ? 9.278 -10.470 -17.013 1.00 76.00 82 GLY A O 1
ATOM 631 N N . VAL A 1 83 ? 10.191 -8.858 -15.739 1.00 78.31 83 VAL A N 1
ATOM 632 C CA . VAL A 1 83 ? 8.935 -8.158 -15.424 1.00 78.31 83 VAL A CA 1
ATOM 633 C C . VAL A 1 83 ? 8.496 -7.214 -16.549 1.00 78.31 83 VAL A C 1
ATOM 635 O O . VAL A 1 83 ? 7.300 -7.082 -16.784 1.00 78.31 83 VAL A O 1
ATOM 638 N N . LYS A 1 84 ? 9.430 -6.605 -17.297 1.00 82.19 84 LYS A N 1
ATOM 639 C CA . LYS A 1 84 ? 9.098 -5.639 -18.367 1.00 82.19 84 LYS A CA 1
ATOM 640 C C . LYS A 1 84 ? 8.088 -6.165 -19.409 1.00 82.19 84 LYS A C 1
ATOM 642 O O . LYS A 1 84 ? 7.071 -5.501 -19.591 1.00 82.19 84 LYS A O 1
ATOM 647 N N . PRO A 1 85 ? 8.267 -7.361 -20.014 1.00 82.50 85 PRO A N 1
ATOM 648 C CA . PRO A 1 85 ? 7.303 -7.879 -20.996 1.00 82.50 85 PRO A CA 1
ATOM 649 C C . PRO A 1 85 ? 5.908 -8.107 -20.403 1.00 82.50 85 PRO A C 1
ATOM 651 O O . PRO A 1 85 ? 4.896 -8.071 -21.096 1.00 82.50 85 PRO A O 1
ATOM 654 N N . LEU A 1 86 ? 5.843 -8.356 -19.096 1.00 78.00 86 LEU A N 1
ATOM 655 C CA . LEU A 1 86 ? 4.588 -8.587 -18.404 1.00 78.00 86 LEU A CA 1
ATOM 656 C C . LEU A 1 86 ? 3.831 -7.272 -18.146 1.00 78.00 86 LEU A C 1
ATOM 658 O O . LEU A 1 86 ? 2.604 -7.285 -18.102 1.00 78.00 86 LEU A O 1
ATOM 662 N N . LEU A 1 87 ? 4.544 -6.149 -17.997 1.00 80.56 87 LEU A N 1
ATOM 663 C CA . LEU A 1 87 ? 3.952 -4.808 -17.912 1.00 80.56 87 LEU A CA 1
ATOM 664 C C . LEU A 1 87 ? 3.416 -4.340 -19.264 1.00 80.56 87 LEU A C 1
ATOM 666 O O . LEU A 1 87 ? 2.353 -3.735 -19.316 1.00 80.56 87 LEU A O 1
ATOM 670 N N . GLU A 1 88 ? 4.102 -4.665 -20.357 1.00 82.75 88 GLU A N 1
ATOM 671 C CA . GLU A 1 88 ? 3.597 -4.412 -21.713 1.00 82.75 88 GLU A CA 1
ATOM 672 C C . GLU A 1 88 ? 2.289 -5.177 -21.952 1.00 82.75 88 GLU A C 1
ATOM 674 O O . GLU A 1 88 ? 1.283 -4.594 -22.348 1.00 82.75 88 GLU A O 1
ATOM 679 N N . GLN A 1 89 ? 2.249 -6.464 -21.590 1.00 79.69 89 GLN A N 1
ATOM 680 C CA . GLN A 1 89 ? 1.016 -7.249 -21.671 1.00 79.69 89 GLN A CA 1
ATOM 681 C C . GLN A 1 89 ? -0.102 -6.678 -20.780 1.00 79.69 89 GLN A C 1
ATOM 683 O O . GLN A 1 89 ? -1.279 -6.718 -21.153 1.00 79.69 89 GLN A O 1
ATOM 688 N N . LEU A 1 90 ? 0.251 -6.174 -19.593 1.00 76.88 90 LEU A N 1
ATOM 689 C CA . LEU A 1 90 ? -0.691 -5.534 -18.679 1.00 76.88 90 LEU A CA 1
ATOM 690 C C . LEU A 1 90 ? -1.319 -4.292 -19.317 1.00 76.88 90 LEU A C 1
ATOM 692 O O . LEU A 1 90 ? -2.543 -4.164 -19.329 1.00 76.88 90 LEU A O 1
ATOM 696 N N . TYR A 1 91 ? -0.477 -3.421 -19.867 1.00 82.75 91 TYR A N 1
ATOM 697 C CA . TYR A 1 91 ? -0.875 -2.224 -20.590 1.00 82.75 91 TYR A CA 1
ATOM 698 C C . TYR A 1 91 ? -1.844 -2.554 -21.736 1.00 82.75 91 TYR A C 1
ATOM 700 O O . TYR A 1 91 ? -2.944 -2.008 -21.782 1.00 82.75 91 TYR A O 1
ATOM 708 N N . GLU A 1 92 ? -1.496 -3.524 -22.587 1.00 82.00 92 GLU A N 1
ATOM 709 C CA . GLU A 1 92 ? -2.324 -3.937 -23.729 1.00 82.00 92 GLU A CA 1
ATOM 710 C C . GLU A 1 92 ? -3.670 -4.545 -23.314 1.00 82.00 92 GLU A C 1
ATOM 712 O O . GLU A 1 92 ? -4.699 -4.311 -23.948 1.00 82.00 92 GLU A O 1
ATOM 717 N N . THR A 1 93 ? -3.676 -5.363 -22.260 1.00 77.38 93 THR A N 1
ATOM 718 C CA . THR A 1 93 ? -4.886 -6.090 -21.850 1.00 77.38 93 THR A CA 1
ATOM 719 C C . THR A 1 93 ? -5.851 -5.178 -21.098 1.00 77.38 93 THR A C 1
ATOM 721 O O . THR A 1 93 ? -7.068 -5.321 -21.224 1.00 77.38 93 THR A O 1
ATOM 724 N N . HIS A 1 94 ? -5.317 -4.256 -20.297 1.00 73.75 94 HIS A N 1
ATOM 725 C CA . HIS A 1 94 ? -6.085 -3.576 -19.262 1.00 73.75 94 HIS A CA 1
ATOM 726 C C . HIS A 1 94 ? -6.071 -2.054 -19.338 1.00 73.75 94 HIS A C 1
ATOM 728 O O . HIS A 1 94 ? -6.790 -1.434 -18.562 1.00 73.75 94 HIS A O 1
ATOM 734 N N . HIS A 1 95 ? -5.342 -1.459 -20.285 1.00 79.25 95 HIS A N 1
ATOM 735 C CA . HIS A 1 95 ? -5.432 -0.029 -20.582 1.00 79.25 95 HIS A CA 1
ATOM 736 C C . HIS A 1 95 ? -5.161 0.842 -19.339 1.00 79.25 95 HIS A C 1
ATOM 738 O O . HIS A 1 95 ? -5.909 1.768 -19.039 1.00 79.25 95 HIS A O 1
ATOM 744 N N . VAL A 1 96 ? -4.095 0.520 -18.597 1.00 79.19 96 VAL A N 1
ATOM 745 C CA . VAL A 1 96 ? -3.652 1.273 -17.410 1.00 79.19 96 VAL A CA 1
ATOM 746 C C . VAL A 1 96 ? -2.396 2.074 -17.686 1.00 79.19 96 VAL A C 1
ATOM 748 O O . VAL A 1 96 ? -1.526 1.626 -18.432 1.00 79.19 96 VAL A O 1
ATOM 751 N N . ASN A 1 97 ? -2.274 3.226 -17.029 1.00 87.56 97 ASN A N 1
ATOM 752 C CA . ASN A 1 97 ? -1.047 4.005 -17.051 1.00 87.56 97 ASN A CA 1
ATOM 753 C C . ASN A 1 97 ? 0.041 3.290 -16.250 1.00 87.56 97 ASN A C 1
ATOM 755 O O . ASN A 1 97 ? -0.184 2.873 -15.113 1.00 87.56 97 ASN A O 1
ATOM 759 N N . ILE A 1 98 ? 1.224 3.140 -16.844 1.00 89.62 98 ILE A N 1
ATOM 760 C CA . ILE A 1 98 ? 2.377 2.511 -16.192 1.00 89.62 98 ILE A CA 1
ATOM 761 C C . ILE A 1 98 ? 3.528 3.505 -16.187 1.00 89.62 98 ILE A C 1
ATOM 763 O O . ILE A 1 98 ? 3.977 3.941 -17.240 1.00 89.62 98 ILE A O 1
ATOM 767 N N . VAL A 1 99 ? 4.041 3.828 -15.008 1.00 93.50 99 VAL A N 1
ATOM 768 C CA . VAL A 1 99 ? 5.173 4.731 -14.811 1.00 93.50 99 VAL A CA 1
ATOM 769 C C . VAL A 1 99 ? 6.376 3.928 -14.351 1.00 93.50 99 VAL A C 1
ATOM 771 O O . VAL A 1 99 ? 6.343 3.274 -13.313 1.00 93.50 99 VAL A O 1
ATOM 774 N N . TYR A 1 100 ? 7.455 3.982 -15.117 1.00 93.75 100 TYR A N 1
ATOM 775 C CA . TYR A 1 100 ? 8.727 3.371 -14.764 1.00 93.75 100 TYR A CA 1
ATOM 776 C C . TYR A 1 100 ? 9.480 4.318 -13.829 1.00 93.75 100 TYR A C 1
ATOM 778 O O . TYR A 1 100 ? 9.856 5.418 -14.225 1.00 93.75 100 TYR A O 1
ATOM 786 N N . VAL A 1 101 ? 9.680 3.883 -12.588 1.00 94.38 101 VAL A N 1
ATOM 787 C CA . VAL A 1 101 ? 10.404 4.621 -11.553 1.00 94.38 101 VAL A CA 1
ATOM 788 C C . VAL A 1 101 ? 11.789 3.996 -11.433 1.00 94.38 101 VAL A C 1
ATOM 790 O O . VAL A 1 101 ? 11.928 2.853 -10.984 1.00 94.38 101 VAL A O 1
ATOM 793 N N . ASP A 1 102 ? 12.817 4.726 -11.853 1.00 94.25 102 ASP A N 1
ATOM 794 C CA . ASP A 1 102 ? 14.188 4.228 -11.870 1.00 94.25 102 ASP A CA 1
ATOM 795 C C . ASP A 1 102 ? 14.928 4.627 -10.591 1.00 94.25 102 ASP A C 1
ATOM 797 O O . ASP A 1 102 ? 14.979 5.793 -10.211 1.00 94.25 102 ASP A O 1
ATOM 801 N N . LYS A 1 103 ? 15.539 3.653 -9.915 1.00 91.69 103 LYS A N 1
ATOM 802 C CA . LYS A 1 103 ? 16.258 3.897 -8.659 1.00 91.69 103 LYS A CA 1
ATOM 803 C C . LYS A 1 103 ? 17.373 4.941 -8.767 1.00 91.69 103 LYS A C 1
ATOM 805 O O . LYS A 1 103 ? 17.670 5.607 -7.778 1.00 91.69 103 LYS A O 1
ATOM 810 N N . GLU A 1 104 ? 18.059 5.020 -9.901 1.00 91.69 104 GLU A N 1
ATOM 811 C CA . GLU A 1 104 ? 19.210 5.907 -10.060 1.00 91.69 104 GLU A CA 1
ATOM 812 C C . GLU A 1 104 ? 18.761 7.361 -10.228 1.00 91.69 104 GLU A C 1
ATOM 814 O O . GLU A 1 104 ? 19.376 8.251 -9.633 1.00 91.69 104 GLU A O 1
ATOM 819 N N . THR A 1 105 ? 17.672 7.593 -10.969 1.00 95.19 105 THR A N 1
ATOM 820 C CA . THR A 1 105 ? 17.178 8.937 -11.311 1.00 95.19 105 THR A CA 1
ATOM 821 C C . THR A 1 105 ? 16.011 9.425 -10.455 1.00 95.19 105 THR A C 1
ATOM 823 O O . THR A 1 105 ? 15.818 10.632 -10.377 1.00 95.19 105 THR A O 1
ATOM 826 N N . ASN A 1 106 ? 15.265 8.532 -9.796 1.00 95.69 106 ASN A N 1
ATOM 827 C CA . ASN A 1 106 ? 14.040 8.844 -9.047 1.00 95.69 106 ASN A CA 1
ATOM 828 C C . ASN A 1 106 ? 14.161 8.505 -7.554 1.00 95.69 106 ASN A C 1
ATOM 830 O O . ASN A 1 106 ? 13.324 7.812 -6.966 1.00 95.69 106 ASN A O 1
ATOM 834 N N . GLN A 1 107 ? 15.262 8.934 -6.933 1.00 91.88 107 GLN A N 1
ATOM 835 C CA . GLN A 1 107 ? 15.568 8.601 -5.537 1.00 91.88 107 GLN A CA 1
ATOM 836 C C . GLN A 1 107 ? 14.525 9.172 -4.570 1.00 91.88 107 GLN A C 1
ATOM 838 O O . GLN A 1 107 ? 14.169 8.493 -3.609 1.00 91.88 107 GLN A O 1
ATOM 843 N N . ALA A 1 108 ? 13.984 10.366 -4.842 1.00 89.19 108 ALA A N 1
ATOM 844 C CA . ALA A 1 108 ? 12.998 10.980 -3.958 1.00 89.19 108 ALA A CA 1
ATOM 845 C C . ALA A 1 108 ? 11.674 10.204 -3.959 1.00 89.19 108 ALA A C 1
ATOM 847 O O . ALA A 1 108 ? 11.105 9.975 -2.892 1.00 89.19 108 ALA A O 1
ATOM 848 N N . VAL A 1 109 ? 11.208 9.735 -5.123 1.00 89.50 109 VAL A N 1
ATOM 849 C CA . VAL A 1 109 ? 10.025 8.863 -5.198 1.00 89.50 109 VAL A CA 1
ATOM 850 C C . VAL A 1 109 ? 10.315 7.506 -4.547 1.00 89.50 109 VAL A C 1
ATOM 852 O O . VAL A 1 109 ? 9.485 6.994 -3.799 1.00 89.50 109 VAL A O 1
ATOM 855 N N . TYR A 1 110 ? 11.501 6.928 -4.746 1.00 86.88 110 TYR A N 1
ATOM 856 C CA . TYR A 1 110 ? 11.903 5.698 -4.050 1.00 86.88 110 TYR A CA 1
ATOM 857 C C . TYR A 1 110 ? 11.851 5.827 -2.526 1.00 86.88 110 TYR A C 1
ATOM 859 O O . TYR A 1 110 ? 11.336 4.930 -1.857 1.00 86.88 110 TYR A O 1
ATOM 867 N N . ASP A 1 111 ? 12.372 6.929 -1.990 1.00 78.62 111 ASP A N 1
ATOM 868 C CA . ASP A 1 111 ? 12.384 7.201 -0.557 1.00 78.62 111 ASP A CA 1
ATOM 869 C C . ASP A 1 111 ? 10.975 7.497 -0.031 1.00 78.62 111 ASP A C 1
ATOM 871 O O . ASP A 1 111 ? 10.593 6.947 1.000 1.00 78.62 111 ASP A O 1
ATOM 875 N N . LEU A 1 112 ? 10.167 8.267 -0.771 1.00 79.12 112 LEU A N 1
ATOM 876 C CA . LEU A 1 112 ? 8.766 8.554 -0.434 1.00 79.12 112 LEU A CA 1
ATOM 877 C C . LEU A 1 112 ? 7.924 7.276 -0.305 1.00 79.12 112 LEU A C 1
ATOM 879 O O . LEU A 1 112 ? 7.070 7.163 0.575 1.00 79.12 112 LEU A O 1
ATOM 883 N N . TYR A 1 113 ? 8.165 6.308 -1.188 1.00 74.25 113 TYR A N 1
ATOM 884 C CA . TYR A 1 113 ? 7.499 5.006 -1.172 1.00 74.25 113 TYR A CA 1
ATOM 885 C C . TYR A 1 113 ? 8.286 3.937 -0.395 1.00 74.25 113 TYR A C 1
ATOM 887 O O . TYR A 1 113 ? 7.887 2.775 -0.390 1.00 74.25 113 TYR A O 1
ATOM 895 N N . HIS A 1 114 ? 9.385 4.312 0.272 1.00 66.19 114 HIS A N 1
ATOM 896 C CA . HIS A 1 114 ? 10.254 3.440 1.071 1.00 66.19 114 HIS A CA 1
ATOM 897 C C . HIS A 1 114 ? 10.727 2.157 0.347 1.00 66.19 114 HIS A C 1
ATOM 899 O O . HIS A 1 114 ? 10.956 1.106 0.951 1.00 66.19 114 HIS A O 1
ATOM 905 N N . VAL A 1 115 ? 10.922 2.219 -0.972 1.00 74.88 115 VAL A N 1
ATOM 906 C CA . VAL A 1 115 ? 11.220 1.041 -1.795 1.00 74.88 115 VAL A CA 1
ATOM 907 C C . VAL A 1 115 ? 12.667 0.576 -1.619 1.00 74.88 115 VAL A C 1
ATOM 909 O O . VAL A 1 115 ? 13.601 1.105 -2.219 1.00 74.88 115 VAL A O 1
ATOM 912 N N . ARG A 1 116 ? 12.879 -0.486 -0.833 1.00 69.62 116 ARG A N 1
ATOM 913 C CA . ARG A 1 116 ? 14.215 -1.102 -0.664 1.00 69.62 116 ARG A CA 1
ATOM 914 C C . ARG A 1 116 ? 14.518 -2.241 -1.618 1.00 69.62 116 ARG A C 1
ATOM 916 O O . ARG A 1 116 ? 15.673 -2.440 -1.996 1.00 69.62 116 ARG A O 1
ATOM 923 N N . TYR A 1 117 ? 13.492 -3.001 -1.980 1.00 73.50 117 TYR A N 1
ATOM 924 C CA . TYR A 1 117 ? 13.607 -4.201 -2.798 1.00 73.50 117 TYR A CA 1
ATOM 925 C C . TYR A 1 117 ? 12.815 -3.993 -4.084 1.00 73.50 117 TYR A C 1
ATOM 927 O O . TYR A 1 117 ? 11.651 -3.615 -4.030 1.00 73.50 117 TYR A O 1
ATOM 935 N N . TYR A 1 118 ? 13.444 -4.248 -5.226 1.00 77.12 118 TYR A N 1
ATOM 936 C CA . TYR A 1 118 ? 12.837 -4.125 -6.550 1.00 77.12 118 TYR A CA 1
ATOM 937 C C . TYR A 1 118 ? 13.258 -5.324 -7.418 1.00 77.12 118 TYR A C 1
ATOM 939 O O . TYR A 1 118 ? 14.353 -5.864 -7.210 1.00 77.12 118 TYR A O 1
ATOM 947 N N . PRO A 1 119 ? 12.418 -5.767 -8.373 1.00 84.19 119 PRO A N 1
ATOM 948 C CA . PRO A 1 119 ? 11.228 -5.086 -8.897 1.00 84.19 119 PRO A CA 1
ATOM 949 C C . PRO A 1 119 ? 10.036 -5.029 -7.928 1.00 84.19 119 PRO A C 1
ATOM 951 O O . PRO A 1 119 ? 9.775 -5.982 -7.191 1.00 84.19 119 PRO A O 1
ATOM 954 N N . ALA A 1 120 ? 9.303 -3.916 -7.946 1.00 80.75 120 ALA A N 1
ATOM 955 C CA . ALA A 1 120 ? 8.065 -3.757 -7.186 1.00 80.75 120 ALA A CA 1
ATOM 956 C C . ALA A 1 120 ? 7.043 -2.896 -7.936 1.00 80.75 120 ALA A C 1
ATOM 958 O O . ALA A 1 120 ? 7.426 -2.020 -8.710 1.00 80.75 120 ALA A O 1
ATOM 959 N N . LEU A 1 121 ? 5.757 -3.148 -7.691 1.00 80.38 121 LEU A N 1
ATOM 960 C CA . LEU A 1 121 ? 4.651 -2.344 -8.197 1.00 80.38 121 LEU A CA 1
ATOM 961 C C . LEU A 1 121 ? 3.924 -1.650 -7.055 1.00 80.38 121 LEU A C 1
ATOM 963 O O . LEU A 1 121 ? 3.572 -2.281 -6.058 1.00 80.38 121 LEU A O 1
ATOM 967 N N . PHE A 1 122 ? 3.657 -0.369 -7.249 1.00 78.38 122 PHE A N 1
ATOM 968 C CA . PHE A 1 122 ? 2.643 0.360 -6.511 1.00 78.38 122 PHE A CA 1
ATOM 969 C C . PHE A 1 122 ? 1.488 0.660 -7.452 1.00 78.38 122 PHE A C 1
ATOM 971 O O . PHE A 1 122 ? 1.706 1.030 -8.601 1.00 78.38 122 PHE A O 1
ATOM 978 N N . ILE A 1 123 ? 0.266 0.478 -6.979 1.00 75.69 123 ILE A N 1
ATOM 979 C CA . ILE A 1 123 ? -0.931 0.673 -7.791 1.00 75.69 123 ILE A CA 1
ATOM 980 C C . ILE A 1 123 ? -1.770 1.721 -7.078 1.00 75.69 123 ILE A C 1
ATOM 982 O O . ILE A 1 123 ? -2.253 1.473 -5.970 1.00 75.69 123 ILE A O 1
ATOM 986 N N . SER A 1 124 ? -1.893 2.899 -7.690 1.00 71.12 124 SER A N 1
ATOM 987 C CA . SER A 1 124 ? -2.835 3.918 -7.242 1.00 71.12 124 SER A CA 1
ATOM 988 C C . SER A 1 124 ? -4.241 3.559 -7.743 1.00 71.12 124 SER A C 1
ATOM 990 O O . SER A 1 124 ? -4.420 2.995 -8.827 1.00 71.12 124 SER A O 1
ATOM 992 N N . GLY A 1 125 ? -5.243 3.776 -6.889 1.00 66.12 125 GLY A N 1
ATOM 993 C CA . GLY A 1 125 ? -6.627 3.372 -7.133 1.00 66.12 125 GLY A CA 1
ATOM 994 C C . GLY A 1 125 ? -7.494 3.480 -5.882 1.00 66.12 125 GLY A C 1
ATOM 995 O O . GLY A 1 125 ? -7.144 4.152 -4.915 1.00 66.12 125 GLY A O 1
ATOM 996 N N . SER A 1 126 ? -8.614 2.751 -5.866 1.00 53.22 126 SER A N 1
ATOM 997 C CA . SER A 1 126 ? -9.495 2.616 -4.690 1.00 53.22 126 SER A CA 1
ATOM 998 C C . SER A 1 126 ? -8.874 1.829 -3.528 1.00 53.22 126 SER A C 1
ATOM 1000 O O . SER A 1 126 ? -9.463 1.747 -2.449 1.00 53.22 126 SER A O 1
ATOM 1002 N N . SER A 1 127 ? -7.714 1.213 -3.757 1.00 53.19 127 SER A N 1
ATOM 1003 C CA . SER A 1 127 ? -6.953 0.476 -2.760 1.00 53.19 127 SER A CA 1
ATOM 1004 C C . SER A 1 127 ? -5.467 0.684 -2.996 1.00 53.19 127 SER A C 1
ATOM 1006 O O . SER A 1 127 ? -4.986 0.540 -4.116 1.00 53.19 127 SER A O 1
ATOM 1008 N N . LEU A 1 128 ? -4.742 1.000 -1.929 1.00 60.06 128 LEU A N 1
ATOM 1009 C CA . LEU A 1 128 ? -3.307 1.237 -1.986 1.00 60.06 128 LEU A CA 1
ATOM 1010 C C . LEU A 1 128 ? -2.576 -0.088 -1.771 1.00 60.06 128 LEU A C 1
ATOM 1012 O O . LEU A 1 128 ? -2.548 -0.609 -0.654 1.00 60.06 128 LEU A O 1
ATOM 1016 N N . VAL A 1 129 ? -2.021 -0.662 -2.842 1.00 61.66 129 VAL A N 1
ATOM 1017 C CA . VAL A 1 129 ? -1.339 -1.965 -2.784 1.00 61.66 129 VAL A CA 1
ATOM 1018 C C . VAL A 1 129 ? 0.085 -1.847 -3.291 1.00 61.66 129 VAL A C 1
ATOM 1020 O O . VAL A 1 129 ? 0.334 -1.367 -4.397 1.00 61.66 129 VAL A O 1
ATOM 1023 N N . TYR A 1 130 ? 1.014 -2.334 -2.471 1.00 64.56 130 TYR A N 1
ATOM 1024 C CA . TYR A 1 130 ? 2.411 -2.501 -2.830 1.00 64.56 130 TYR A CA 1
ATOM 1025 C C . TYR A 1 130 ? 2.728 -3.987 -2.998 1.00 64.56 130 TYR A C 1
ATOM 1027 O O . TYR A 1 130 ? 2.532 -4.775 -2.072 1.00 64.56 130 TYR A O 1
ATOM 1035 N N . ILE A 1 131 ? 3.227 -4.373 -4.171 1.00 67.06 131 ILE A N 1
ATOM 1036 C CA . ILE A 1 131 ? 3.489 -5.768 -4.536 1.00 67.06 131 ILE A CA 1
ATOM 1037 C C . ILE A 1 131 ? 4.952 -5.910 -4.938 1.00 67.06 131 ILE A C 1
ATOM 1039 O O . ILE A 1 131 ? 5.417 -5.281 -5.887 1.00 67.06 131 ILE A O 1
ATOM 1043 N N . ARG A 1 132 ? 5.687 -6.775 -4.238 1.00 64.81 132 ARG A N 1
ATOM 1044 C CA . ARG A 1 132 ? 7.042 -7.173 -4.645 1.00 64.81 132 ARG A CA 1
ATOM 1045 C C . ARG A 1 132 ? 6.975 -8.334 -5.625 1.00 64.81 132 ARG A C 1
ATOM 1047 O O . ARG A 1 132 ? 6.219 -9.270 -5.382 1.00 64.81 132 ARG A O 1
ATOM 1054 N N . PHE A 1 133 ? 7.794 -8.268 -6.673 1.00 64.62 133 PHE A N 1
ATOM 1055 C CA . PHE A 1 133 ? 7.861 -9.290 -7.713 1.00 64.62 133 PHE A CA 1
ATOM 1056 C C . PHE A 1 133 ? 9.025 -10.261 -7.505 1.00 64.62 133 PHE A C 1
ATOM 1058 O O . PHE A 1 133 ? 10.162 -9.849 -7.259 1.00 64.62 133 PHE A O 1
ATOM 1065 N N . ASP A 1 134 ? 8.751 -11.546 -7.701 1.00 61.41 134 ASP A N 1
ATOM 1066 C CA . ASP A 1 134 ? 9.725 -12.593 -7.970 1.00 61.41 134 ASP A CA 1
ATOM 1067 C C . ASP A 1 134 ? 9.581 -13.158 -9.398 1.00 61.41 134 ASP A C 1
ATOM 1069 O O . ASP A 1 134 ? 8.631 -12.888 -10.133 1.00 61.41 134 ASP A O 1
ATOM 1073 N N . GLN A 1 135 ? 10.585 -13.921 -9.827 1.00 54.12 135 GLN A N 1
ATOM 1074 C CA . GLN A 1 135 ? 10.704 -14.465 -11.186 1.00 54.12 135 GLN A CA 1
ATOM 1075 C C . GLN A 1 135 ? 9.609 -15.476 -11.593 1.00 54.12 135 GLN A C 1
ATOM 1077 O O . GLN A 1 135 ? 9.554 -15.859 -12.760 1.00 54.12 135 GLN A O 1
ATOM 1082 N N . ASN A 1 136 ? 8.764 -15.924 -10.662 1.00 57.78 136 ASN A N 1
ATOM 1083 C CA . ASN A 1 136 ? 7.651 -16.847 -10.896 1.00 57.78 136 ASN A CA 1
ATOM 1084 C C . ASN A 1 136 ? 6.282 -16.140 -10.858 1.00 57.78 136 ASN A C 1
ATOM 1086 O O . ASN A 1 136 ? 5.240 -16.799 -10.940 1.00 57.78 136 ASN A O 1
ATOM 1090 N N . ASP A 1 137 ? 6.259 -14.816 -10.714 1.00 62.78 137 ASP A N 1
ATOM 1091 C CA . ASP A 1 137 ? 5.027 -14.045 -10.623 1.00 62.78 137 ASP A CA 1
ATOM 1092 C C . ASP A 1 137 ? 4.400 -13.777 -11.992 1.00 62.78 137 ASP A C 1
ATOM 1094 O O . ASP A 1 137 ? 5.076 -13.468 -12.970 1.00 62.78 137 ASP A O 1
ATOM 1098 N N . SER A 1 138 ? 3.067 -13.854 -12.051 1.00 62.12 138 SER A N 1
ATOM 1099 C CA . SER A 1 138 ? 2.282 -13.455 -13.219 1.00 62.12 138 SER A CA 1
ATOM 1100 C C . SER A 1 138 ? 1.561 -12.135 -12.930 1.00 62.12 138 SER A C 1
ATOM 1102 O O . SER A 1 138 ? 0.570 -12.141 -12.192 1.00 62.12 138 SER A O 1
ATOM 1104 N N . PRO A 1 139 ? 1.994 -11.011 -13.531 1.00 60.69 139 PRO A N 1
ATOM 1105 C CA . PRO A 1 139 ? 1.287 -9.732 -13.474 1.00 60.69 139 PRO A CA 1
ATOM 1106 C C . PRO A 1 139 ? -0.165 -9.823 -13.909 1.00 60.69 139 PRO A C 1
ATOM 1108 O O . PRO A 1 139 ? -1.011 -9.178 -13.306 1.00 60.69 139 PRO A O 1
ATOM 1111 N N . LYS A 1 140 ? -0.477 -10.689 -14.883 1.00 59.56 140 LYS A N 1
ATOM 1112 C CA . LYS A 1 140 ? -1.854 -10.929 -15.324 1.00 59.56 140 LYS A CA 1
ATOM 1113 C C . LYS A 1 140 ? -2.743 -11.439 -14.189 1.00 59.56 140 LYS A C 1
ATOM 1115 O O . LYS A 1 140 ? -3.853 -10.950 -14.029 1.00 59.56 140 LYS A O 1
ATOM 1120 N N . ASN A 1 141 ? -2.269 -12.399 -13.393 1.00 62.00 141 ASN A N 1
ATOM 1121 C CA . ASN A 1 141 ? -3.038 -12.903 -12.253 1.00 62.00 141 ASN A CA 1
ATOM 1122 C C . ASN A 1 141 ? -3.150 -11.853 -11.149 1.00 62.00 141 ASN A C 1
ATOM 1124 O O . ASN A 1 141 ? -4.234 -11.654 -10.620 1.00 62.00 141 ASN A O 1
ATOM 1128 N N . ILE A 1 142 ? -2.048 -11.170 -10.834 1.00 61.84 142 ILE A N 1
ATOM 1129 C CA . ILE A 1 142 ? -2.028 -10.104 -9.827 1.00 61.84 142 ILE A CA 1
ATOM 1130 C C . ILE A 1 142 ? -3.036 -9.010 -10.192 1.00 61.84 142 ILE A C 1
ATOM 1132 O O . ILE A 1 142 ? -3.836 -8.601 -9.361 1.00 61.84 142 ILE A O 1
ATOM 1136 N N . TYR A 1 143 ? -3.061 -8.593 -11.452 1.00 59.62 143 TYR A N 1
ATOM 1137 C CA . TYR A 1 143 ? -3.955 -7.546 -11.915 1.00 59.62 143 TYR A CA 1
ATOM 1138 C C . TYR A 1 143 ? -5.405 -8.001 -12.078 1.00 59.62 143 TYR A C 1
ATOM 1140 O O . TYR A 1 143 ? -6.308 -7.251 -11.715 1.00 59.62 143 TYR A O 1
ATOM 1148 N N . ARG A 1 144 ? -5.644 -9.234 -12.551 1.00 61.59 144 ARG A N 1
ATOM 1149 C CA . ARG A 1 144 ? -6.980 -9.848 -12.522 1.00 61.59 144 ARG A CA 1
ATOM 1150 C C . ARG A 1 144 ? -7.563 -9.748 -11.115 1.00 61.59 144 ARG A C 1
ATOM 1152 O O . ARG A 1 144 ? -8.657 -9.231 -10.947 1.00 61.59 144 ARG A O 1
ATOM 1159 N N . LEU A 1 145 ? -6.793 -10.176 -10.120 1.00 58.09 145 LEU A N 1
ATOM 1160 C CA . LEU A 1 145 ? -7.221 -10.152 -8.731 1.00 58.09 145 LEU A CA 1
ATOM 1161 C C . LEU A 1 145 ? -7.474 -8.721 -8.209 1.00 58.09 145 LEU A C 1
ATOM 1163 O O . LEU A 1 145 ? -8.374 -8.526 -7.402 1.00 58.09 145 LEU A O 1
ATOM 1167 N N . ILE A 1 146 ? -6.725 -7.715 -8.674 1.00 57.12 146 ILE A N 1
ATOM 1168 C CA . ILE A 1 146 ? -6.960 -6.300 -8.329 1.00 57.12 146 ILE A CA 1
ATOM 1169 C C . ILE A 1 146 ? -8.257 -5.770 -8.963 1.00 57.12 146 ILE A C 1
ATOM 1171 O O . ILE A 1 146 ? -9.039 -5.111 -8.286 1.00 57.12 146 ILE A O 1
ATOM 1175 N N . GLN A 1 147 ? -8.506 -6.066 -10.243 1.00 56.94 147 GLN A N 1
ATOM 1176 C CA . GLN A 1 147 ? -9.715 -5.637 -10.965 1.00 56.94 147 GLN A CA 1
ATOM 1177 C C . GLN A 1 147 ? -10.983 -6.326 -10.469 1.00 56.94 147 GLN A C 1
ATOM 1179 O O . GLN A 1 147 ? -12.024 -5.694 -10.313 1.00 56.94 147 GLN A O 1
ATOM 1184 N N . GLU A 1 148 ? -10.896 -7.630 -10.226 1.00 58.69 148 GLU A N 1
ATOM 1185 C CA . GLU A 1 148 ? -12.013 -8.432 -9.729 1.00 58.69 148 GLU A CA 1
ATOM 1186 C C . GLU A 1 148 ? -12.270 -8.167 -8.233 1.00 58.69 148 GLU A C 1
ATOM 1188 O O . GLU A 1 148 ? -13.271 -8.625 -7.686 1.00 58.69 148 GLU A O 1
ATOM 1193 N N . GLY A 1 149 ? -11.404 -7.379 -7.575 1.00 50.22 149 GLY A N 1
ATOM 1194 C CA . GLY A 1 149 ? -11.502 -7.033 -6.156 1.00 50.22 149 GLY A CA 1
ATOM 1195 C C . GLY A 1 149 ? -11.194 -8.203 -5.216 1.00 50.22 149 GLY A C 1
ATOM 1196 O O . GLY A 1 149 ? -11.496 -8.120 -4.026 1.00 50.22 149 GLY A O 1
ATOM 1197 N N . GLU A 1 150 ? -10.618 -9.284 -5.748 1.00 49.81 150 GLU A N 1
ATOM 1198 C CA . GLU A 1 150 ? -10.249 -10.510 -5.031 1.00 49.81 150 GLU A CA 1
ATOM 1199 C C . GLU A 1 150 ? -8.945 -10.338 -4.232 1.00 49.81 150 GLU A C 1
ATOM 1201 O O . GLU A 1 150 ? -8.815 -10.912 -3.153 1.00 49.81 150 GLU A O 1
ATOM 1206 N N . ILE A 1 151 ? -8.024 -9.474 -4.690 1.00 47.06 151 ILE A N 1
ATOM 1207 C CA . ILE A 1 151 ? -7.036 -8.838 -3.808 1.00 47.06 151 ILE A CA 1
ATOM 1208 C C . ILE A 1 151 ? -7.724 -7.633 -3.171 1.00 47.06 151 ILE A C 1
ATOM 1210 O O . ILE A 1 151 ? -7.793 -6.546 -3.748 1.00 47.06 151 ILE A O 1
ATOM 1214 N N . SER A 1 152 ? -8.211 -7.812 -1.946 1.00 50.03 152 SER A N 1
ATOM 1215 C CA . SER A 1 152 ? -8.538 -6.690 -1.073 1.00 50.03 152 SER A CA 1
ATOM 1216 C C . SER A 1 152 ? -7.229 -6.005 -0.679 1.00 50.03 152 SER A C 1
ATOM 1218 O O . SER A 1 152 ? -6.480 -6.498 0.169 1.00 50.03 152 SER A O 1
ATOM 1220 N N . GLY A 1 153 ? -6.915 -4.893 -1.335 1.00 54.78 153 GLY A N 1
ATOM 1221 C CA . GLY A 1 153 ? -5.868 -4.004 -0.864 1.00 54.78 153 GLY A CA 1
ATOM 1222 C C . GLY A 1 153 ? -6.250 -3.308 0.443 1.00 54.78 153 GLY A C 1
ATOM 1223 O O . GLY A 1 153 ? -7.281 -3.587 1.050 1.00 54.78 153 GLY A O 1
ATOM 1224 N N . LEU A 1 154 ? -5.428 -2.350 0.858 1.00 62.25 154 LEU A N 1
ATOM 1225 C CA . LEU A 1 154 ? -5.793 -1.411 1.914 1.00 62.25 154 LEU A CA 1
ATOM 1226 C C . LEU A 1 154 ? -6.889 -0.470 1.386 1.00 62.25 154 LEU A C 1
ATOM 1228 O O . LEU A 1 154 ? -6.632 0.308 0.466 1.00 62.25 154 LEU A O 1
ATOM 1232 N N . HI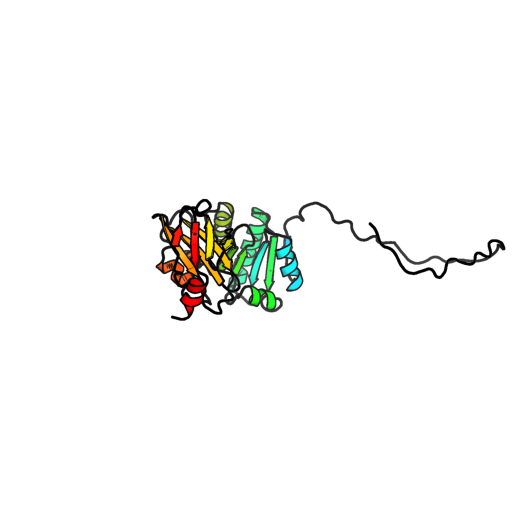S A 1 155 ? -8.096 -0.538 1.946 1.00 71.88 155 HIS A N 1
ATOM 1233 C CA . HIS A 1 155 ? -9.214 0.345 1.599 1.00 71.88 155 HIS A CA 1
ATOM 1234 C C . HIS A 1 155 ? -9.249 1.573 2.516 1.00 71.88 155 HIS A C 1
ATOM 1236 O O . HIS A 1 155 ? -9.306 1.396 3.733 1.00 71.88 155 HIS A O 1
ATOM 1242 N N . PRO A 1 156 ? -9.258 2.809 1.995 1.00 75.31 156 PRO A N 1
ATOM 1243 C CA . PRO A 1 156 ? -9.430 3.968 2.857 1.00 75.31 156 PRO A CA 1
ATOM 1244 C C . PRO A 1 156 ? -10.799 3.903 3.541 1.00 75.31 156 PRO A C 1
ATOM 1246 O O . PRO A 1 156 ? -11.791 3.492 2.931 1.00 75.31 156 PRO A O 1
ATOM 1249 N N . ILE A 1 157 ? -10.856 4.310 4.805 1.00 85.12 157 ILE A N 1
ATOM 1250 C CA . ILE A 1 157 ? -12.109 4.455 5.542 1.00 85.12 157 ILE A CA 1
ATOM 1251 C C . ILE A 1 157 ? -12.255 5.865 6.092 1.00 85.12 157 ILE A C 1
ATOM 1253 O O . ILE A 1 157 ? -11.305 6.465 6.594 1.00 85.12 157 ILE A O 1
ATOM 1257 N N . GLU A 1 158 ? -13.473 6.389 5.998 1.00 88.75 158 GLU A N 1
ATOM 1258 C CA . GLU A 1 158 ? -13.823 7.660 6.617 1.00 88.75 158 GLU A CA 1
ATOM 1259 C C . GLU A 1 158 ? -13.877 7.524 8.140 1.00 88.75 158 GLU A C 1
ATOM 1261 O O . GLU A 1 158 ? -14.339 6.518 8.690 1.00 88.75 158 GLU A O 1
ATOM 1266 N N . TYR A 1 159 ? -13.427 8.571 8.822 1.00 94.19 159 TYR A N 1
ATOM 1267 C CA . TYR A 1 159 ? -13.446 8.663 10.273 1.00 94.19 159 TYR A CA 1
ATOM 1268 C C . TYR A 1 159 ? -13.687 10.109 10.710 1.00 94.19 159 TYR A C 1
ATOM 1270 O O . TYR A 1 159 ? -13.435 11.054 9.960 1.00 94.19 159 TYR A O 1
ATOM 1278 N N . THR A 1 160 ? -14.158 10.281 11.942 1.00 95.50 160 THR A N 1
ATOM 1279 C CA . THR A 1 160 ? -14.210 11.587 12.611 1.00 95.50 160 THR A CA 1
ATOM 1280 C C . THR A 1 160 ? -13.350 11.575 13.865 1.00 95.50 160 THR A C 1
ATOM 1282 O O . THR A 1 160 ? -13.022 10.512 14.395 1.00 95.50 160 THR A O 1
ATOM 1285 N N . VAL A 1 161 ? -12.958 12.761 14.329 1.00 95.94 161 VAL A N 1
ATOM 1286 C CA . VAL A 1 161 ? -12.200 12.928 15.571 1.00 95.94 161 VAL A CA 1
ATOM 1287 C C . VAL A 1 161 ? -12.965 13.881 16.475 1.00 95.94 161 VAL A C 1
ATOM 1289 O O . VAL A 1 161 ? -13.174 15.038 16.118 1.00 95.94 161 VAL A O 1
ATOM 1292 N N . GLU A 1 162 ? -13.390 13.389 17.634 1.00 95.31 162 GLU A N 1
ATOM 1293 C CA . GLU A 1 162 ? -14.146 14.148 18.636 1.00 95.31 162 GLU A CA 1
ATOM 1294 C C . GLU A 1 162 ? -13.582 13.823 20.020 1.00 95.31 162 GLU A C 1
ATOM 1296 O O . GLU A 1 162 ? -13.397 12.653 20.343 1.00 95.31 162 GLU A O 1
ATOM 1301 N N . ASP A 1 163 ? -13.266 14.845 20.820 1.00 94.69 163 ASP A N 1
ATOM 1302 C CA . ASP A 1 163 ? -12.769 14.696 22.199 1.00 94.69 163 ASP A CA 1
ATOM 1303 C C . ASP A 1 163 ? -11.592 13.706 22.355 1.00 94.69 163 ASP A C 1
ATOM 1305 O O . ASP A 1 163 ? -11.520 12.934 23.309 1.00 94.69 163 ASP A O 1
ATOM 1309 N N . GLY A 1 164 ? -10.657 13.712 21.396 1.00 94.44 164 GLY A N 1
ATOM 1310 C CA . GLY A 1 164 ? -9.495 12.812 21.404 1.00 94.44 164 GLY A CA 1
ATOM 1311 C C . GLY A 1 164 ? -9.822 11.357 21.046 1.00 94.44 164 GLY A C 1
ATOM 1312 O O . GLY A 1 164 ? -9.012 10.465 21.297 1.00 94.44 164 GLY A O 1
ATOM 1313 N N . GLN A 1 165 ? -10.993 11.106 20.459 1.00 96.25 165 GLN A N 1
ATOM 1314 C CA . GLN A 1 165 ? -11.429 9.791 20.003 1.00 96.25 165 GLN A CA 1
ATOM 1315 C C . GLN A 1 165 ? -11.580 9.767 18.484 1.00 96.25 165 GLN A C 1
ATOM 1317 O O . GLN A 1 165 ? -12.342 10.546 17.912 1.00 96.25 165 GLN A O 1
ATOM 1322 N N . ILE A 1 166 ? -10.898 8.824 17.838 1.00 96.12 166 ILE A N 1
ATOM 1323 C CA . ILE A 1 166 ? -11.110 8.475 16.434 1.00 96.12 166 ILE A CA 1
ATOM 1324 C C . ILE A 1 166 ? -12.344 7.573 16.365 1.00 96.12 166 ILE A C 1
ATOM 1326 O O . ILE A 1 166 ? -12.403 6.541 17.038 1.00 96.12 166 ILE A O 1
ATOM 1330 N N . ARG A 1 167 ? -13.331 7.957 15.555 1.00 96.44 167 ARG A N 1
ATOM 1331 C CA . ARG A 1 167 ? -14.617 7.265 15.421 1.00 96.44 167 ARG A CA 1
ATOM 1332 C C . ARG A 1 167 ? -14.777 6.760 13.994 1.00 96.44 167 ARG A C 1
ATOM 1334 O O . ARG A 1 167 ? -14.794 7.551 13.053 1.00 96.44 167 ARG A O 1
ATOM 1341 N N . ILE A 1 168 ? -14.928 5.449 13.839 1.00 95.00 168 ILE A N 1
ATOM 1342 C CA . ILE A 1 168 ? -15.077 4.782 12.540 1.00 95.00 168 ILE A CA 1
ATOM 1343 C C . ILE A 1 168 ? -16.426 4.070 12.499 1.00 95.00 168 ILE A C 1
ATOM 1345 O O . ILE A 1 168 ? -16.727 3.273 13.386 1.00 95.00 168 ILE A O 1
ATOM 1349 N N . SER A 1 169 ? -17.239 4.325 11.475 1.00 92.44 169 SER A N 1
ATOM 1350 C CA . SER A 1 169 ? -18.515 3.620 11.300 1.00 92.44 169 SER A CA 1
ATOM 1351 C C . SER A 1 169 ? -18.282 2.146 10.962 1.00 92.44 169 SER A C 1
ATOM 1353 O O . SER A 1 169 ? -17.525 1.821 10.053 1.00 92.44 169 SER A O 1
ATOM 1355 N N . THR A 1 170 ? -18.972 1.236 11.651 1.00 89.44 170 THR A N 1
ATOM 1356 C CA . THR A 1 170 ? -18.911 -0.203 11.348 1.00 89.44 170 THR A CA 1
ATOM 1357 C C . THR A 1 170 ? -19.755 -0.597 10.140 1.00 89.44 170 THR A C 1
ATOM 1359 O O . THR A 1 170 ? -19.611 -1.704 9.632 1.00 89.44 170 THR A O 1
ATOM 1362 N N . GLN A 1 171 ? -20.635 0.286 9.658 1.00 86.94 171 GLN A N 1
ATOM 1363 C CA . GLN A 1 171 ? -21.577 -0.023 8.575 1.00 86.94 171 GLN A CA 1
ATOM 1364 C C . GLN A 1 171 ? -20.894 -0.183 7.210 1.00 86.94 171 GLN A C 1
ATOM 1366 O O . GLN A 1 171 ? -21.432 -0.849 6.330 1.00 86.94 171 GLN A O 1
ATOM 1371 N N . SER A 1 172 ? -19.721 0.427 7.033 1.00 76.88 172 SER A N 1
ATOM 1372 C CA . SER A 1 172 ? -18.906 0.339 5.817 1.00 76.88 172 SER A CA 1
ATOM 1373 C C . SER A 1 172 ? -17.932 -0.844 5.827 1.00 76.88 172 SER A C 1
ATOM 1375 O O . SER A 1 172 ? -17.273 -1.102 4.815 1.00 76.88 172 SER A O 1
ATOM 1377 N N . LEU A 1 173 ? -17.838 -1.569 6.948 1.00 84.31 173 LEU A N 1
ATOM 1378 C CA . LEU A 1 173 ? -16.899 -2.669 7.117 1.00 84.31 173 LEU A CA 1
ATOM 1379 C C . LEU A 1 173 ? -17.487 -3.984 6.613 1.00 84.31 173 LEU A C 1
ATOM 1381 O O . LEU A 1 173 ? -18.567 -4.413 7.018 1.00 84.31 173 LEU A O 1
ATOM 1385 N N . ILE A 1 174 ? -16.729 -4.646 5.750 1.00 81.06 174 ILE A N 1
ATOM 1386 C CA . ILE A 1 174 ? -17.049 -5.947 5.175 1.00 81.06 174 ILE A CA 1
ATOM 1387 C C . ILE A 1 174 ? -15.994 -6.943 5.682 1.00 81.06 174 ILE A C 1
ATOM 1389 O O . ILE A 1 174 ? -14.808 -6.598 5.697 1.00 81.06 174 ILE A O 1
ATOM 1393 N N . PRO A 1 175 ? -16.391 -8.160 6.103 1.00 78.62 175 PRO A N 1
ATOM 1394 C CA . PRO A 1 175 ? -15.446 -9.225 6.426 1.00 78.62 175 PRO A CA 1
ATOM 1395 C C . PRO A 1 175 ? -14.465 -9.514 5.286 1.00 78.62 175 PRO A C 1
ATOM 1397 O O . PRO A 1 175 ? -14.783 -9.326 4.114 1.00 78.62 175 PRO A O 1
ATOM 1400 N N . ASP A 1 176 ? -13.280 -9.983 5.659 1.00 70.56 176 ASP A N 1
ATOM 1401 C CA . ASP A 1 176 ? -12.147 -10.296 4.788 1.00 70.56 176 ASP A CA 1
ATOM 1402 C C . ASP A 1 176 ? -11.619 -9.110 3.969 1.00 70.56 176 ASP A C 1
ATOM 1404 O O . ASP A 1 176 ? -10.972 -9.285 2.941 1.00 70.56 176 ASP A O 1
ATOM 1408 N N . LYS A 1 177 ? -11.840 -7.882 4.454 1.00 73.75 177 LYS A N 1
ATOM 1409 C CA . LYS A 1 177 ? -11.228 -6.667 3.909 1.00 73.75 177 LYS A CA 1
ATOM 1410 C C . LYS A 1 177 ? -10.397 -5.946 4.954 1.00 73.75 177 LYS A C 1
ATOM 1412 O O . LYS A 1 177 ? -10.763 -5.889 6.131 1.00 73.75 177 LYS A O 1
ATOM 1417 N N . ILE A 1 178 ? -9.294 -5.361 4.497 1.00 75.69 178 ILE A N 1
ATOM 1418 C CA . ILE A 1 178 ? -8.460 -4.486 5.314 1.00 75.69 178 ILE A CA 1
ATOM 1419 C C . ILE A 1 178 ? -8.769 -3.054 4.945 1.00 75.69 178 ILE A C 1
ATOM 1421 O O . ILE A 1 178 ? -8.639 -2.641 3.796 1.00 75.69 178 ILE A O 1
ATOM 1425 N N . TYR A 1 179 ? -9.145 -2.296 5.955 1.00 81.88 179 TYR A N 1
ATOM 1426 C CA . TYR A 1 179 ? -9.354 -0.872 5.873 1.00 81.88 179 TYR A CA 1
ATOM 1427 C C . TYR A 1 179 ? -8.183 -0.149 6.518 1.00 81.88 179 TYR A C 1
ATOM 1429 O O . TYR A 1 179 ? -7.504 -0.706 7.380 1.00 81.88 179 TYR A O 1
ATOM 1437 N N . TYR A 1 180 ? -7.955 1.096 6.132 1.00 82.81 180 TYR A N 1
ATOM 1438 C CA . TYR A 1 180 ? -6.995 1.953 6.796 1.00 82.81 180 TYR A CA 1
ATOM 1439 C C . TYR A 1 180 ? -7.477 3.394 6.878 1.00 82.81 180 TYR A C 1
ATOM 1441 O O . TYR A 1 180 ? -8.251 3.865 6.044 1.00 82.81 180 TYR A O 1
ATOM 1449 N N . LEU A 1 181 ? -6.951 4.094 7.870 1.00 85.69 181 LEU A N 1
ATOM 1450 C CA . LEU A 1 181 ? -7.000 5.542 7.978 1.00 85.69 181 LEU A CA 1
ATOM 1451 C C . LEU A 1 181 ? -5.614 6.058 8.359 1.00 85.69 181 LEU A C 1
ATOM 1453 O O . LEU A 1 181 ? -4.839 5.353 9.011 1.00 85.69 181 LEU A O 1
ATOM 1457 N N . ASP A 1 182 ? -5.329 7.291 7.960 1.00 82.19 182 ASP A N 1
ATOM 1458 C CA . ASP A 1 182 ? -4.129 8.019 8.361 1.00 82.19 182 ASP A CA 1
ATOM 1459 C C . ASP A 1 182 ? -4.536 9.107 9.360 1.00 82.19 182 ASP A C 1
ATOM 1461 O O . ASP A 1 182 ? -5.313 9.990 9.013 1.00 82.19 182 ASP A O 1
ATOM 1465 N N . TYR A 1 183 ? -4.020 9.049 10.587 1.00 85.06 183 TYR A N 1
ATOM 1466 C CA . TYR A 1 183 ? -4.185 10.078 11.612 1.00 85.06 183 TYR A CA 1
ATOM 1467 C C . TYR A 1 183 ? -2.807 10.615 12.005 1.00 85.06 183 TYR A C 1
ATOM 1469 O O . TYR A 1 183 ? -2.017 9.896 12.613 1.00 85.06 183 TYR A O 1
ATOM 1477 N N . GLU A 1 184 ? -2.522 11.874 11.662 1.00 83.56 184 GLU A N 1
ATOM 1478 C CA . GLU A 1 184 ? -1.189 12.476 11.822 1.00 83.56 184 GLU A CA 1
ATOM 1479 C C . GLU A 1 184 ? -0.099 11.581 11.195 1.00 83.56 184 GLU A C 1
ATOM 1481 O O . GLU A 1 184 ? -0.160 11.293 9.998 1.00 83.56 184 GLU A O 1
ATOM 1486 N N . ASP A 1 185 ? 0.865 11.117 11.994 1.00 75.38 185 ASP A N 1
ATOM 1487 C CA . ASP A 1 185 ? 1.954 10.230 11.570 1.00 75.38 185 ASP A CA 1
ATOM 1488 C C . ASP A 1 185 ? 1.605 8.733 11.698 1.00 75.38 185 ASP A C 1
ATOM 1490 O O . ASP A 1 185 ? 2.452 7.872 11.462 1.00 75.38 185 ASP A O 1
ATOM 1494 N N . TYR A 1 186 ? 0.369 8.396 12.079 1.00 78.94 186 TYR A N 1
ATOM 1495 C CA . TYR A 1 186 ? -0.063 7.024 12.338 1.00 78.94 186 TYR A CA 1
ATOM 1496 C C . TYR A 1 186 ? -0.979 6.500 11.238 1.00 78.94 186 TYR A C 1
ATOM 1498 O O . TYR A 1 186 ? -2.017 7.088 10.935 1.00 78.94 186 TYR A O 1
ATOM 1506 N N . ARG A 1 187 ? -0.661 5.313 10.719 1.00 80.94 187 ARG A N 1
ATOM 1507 C CA . ARG A 1 187 ? -1.599 4.526 9.917 1.00 80.94 187 ARG A CA 1
ATOM 1508 C C . ARG A 1 187 ? -2.261 3.462 10.775 1.00 80.94 187 ARG A C 1
ATOM 1510 O O . ARG A 1 187 ? -1.606 2.519 11.211 1.00 80.94 187 ARG A O 1
ATOM 1517 N N . VAL A 1 188 ? -3.574 3.566 10.932 1.00 85.00 188 VAL A N 1
ATOM 1518 C CA . VAL A 1 188 ? -4.384 2.543 11.596 1.00 85.00 188 VAL A CA 1
ATOM 1519 C C . VAL A 1 188 ? -4.979 1.626 10.538 1.00 85.00 188 VAL A C 1
ATOM 1521 O O . VAL A 1 188 ? -5.647 2.094 9.623 1.00 85.00 188 VAL A O 1
ATOM 1524 N N . CYS A 1 189 ? -4.749 0.323 10.671 1.00 84.44 189 CYS A N 1
ATOM 1525 C CA . CYS A 1 189 ? -5.340 -0.726 9.848 1.00 84.44 189 CYS A CA 1
ATOM 1526 C C . CYS A 1 189 ? -6.440 -1.449 10.631 1.00 84.44 189 CYS A C 1
ATOM 1528 O O . CYS A 1 189 ? -6.252 -1.828 11.787 1.00 84.44 189 CYS A O 1
ATOM 1530 N N . ILE A 1 190 ? -7.577 -1.681 9.986 1.00 86.88 190 ILE A N 1
ATOM 1531 C CA . ILE A 1 190 ? -8.751 -2.335 10.558 1.00 86.88 190 ILE A CA 1
ATOM 1532 C C . ILE A 1 190 ? -9.061 -3.555 9.702 1.00 86.88 190 ILE A C 1
ATOM 1534 O O . ILE A 1 190 ? -9.227 -3.440 8.491 1.00 86.88 190 ILE A O 1
ATOM 1538 N N . PHE A 1 191 ? -9.156 -4.724 10.321 1.00 83.88 191 PHE A N 1
ATOM 1539 C CA . PHE A 1 191 ? -9.435 -5.973 9.624 1.00 83.88 191 PHE A CA 1
ATOM 1540 C C . PHE A 1 191 ? -10.532 -6.752 10.339 1.00 83.88 191 PHE A C 1
ATOM 1542 O O . PHE A 1 191 ? -10.472 -6.946 11.552 1.00 83.88 191 PHE A O 1
ATOM 1549 N N . ILE A 1 192 ? -11.517 -7.236 9.585 1.00 80.25 192 ILE A N 1
ATOM 1550 C CA . ILE A 1 192 ? -12.510 -8.187 10.083 1.00 80.25 192 ILE A CA 1
ATOM 1551 C C . ILE A 1 192 ? -12.228 -9.527 9.420 1.00 80.25 192 ILE A C 1
ATOM 1553 O O . ILE A 1 192 ? -12.369 -9.652 8.212 1.00 80.25 192 ILE A O 1
ATOM 1557 N N . SER A 1 193 ? -11.862 -10.538 10.200 1.00 75.00 193 SER A N 1
ATOM 1558 C CA . SER A 1 193 ? -11.683 -11.898 9.670 1.00 75.00 193 SER A CA 1
ATOM 1559 C C . SER A 1 193 ? -13.001 -12.524 9.204 1.00 75.00 193 SER A C 1
ATOM 1561 O O . SER A 1 193 ? -14.071 -12.166 9.696 1.00 75.00 193 SER A O 1
ATOM 1563 N N . ALA A 1 194 ? -12.920 -13.562 8.368 1.00 67.50 194 ALA A N 1
ATOM 1564 C CA . ALA A 1 194 ? -14.044 -14.424 7.987 1.00 67.50 194 ALA A CA 1
ATOM 1565 C C . ALA A 1 194 ? -14.861 -14.946 9.183 1.00 67.50 194 ALA A C 1
ATOM 1567 O O . ALA A 1 194 ? -16.060 -15.190 9.082 1.00 67.50 194 ALA A O 1
ATOM 1568 N N . SER A 1 195 ? -14.213 -15.110 10.342 1.00 73.75 195 SER A N 1
ATOM 1569 C CA . SER A 1 195 ? -14.854 -15.526 11.599 1.00 73.75 195 SER A CA 1
ATOM 1570 C C . SER A 1 195 ? -15.449 -14.359 12.403 1.00 73.75 195 SER A C 1
ATOM 1572 O O . SER A 1 195 ? -15.752 -14.525 13.580 1.00 73.75 195 SER A O 1
ATOM 1574 N N . ALA A 1 196 ? -15.591 -13.181 11.792 1.00 75.25 196 ALA A N 1
ATOM 1575 C CA . ALA A 1 196 ? -16.104 -11.943 12.378 1.00 75.25 196 ALA A CA 1
ATOM 1576 C C . ALA A 1 196 ? -15.304 -11.392 13.575 1.00 75.25 196 ALA A C 1
ATOM 1578 O O . ALA A 1 196 ? -15.804 -10.551 14.321 1.00 75.25 196 ALA A O 1
ATOM 1579 N N . ASN A 1 197 ? -14.046 -11.813 13.752 1.00 81.81 197 ASN A N 1
ATOM 1580 C CA . ASN A 1 197 ? -13.150 -11.162 14.708 1.00 81.81 197 ASN A CA 1
ATOM 1581 C C . ASN A 1 197 ? -12.612 -9.865 14.102 1.00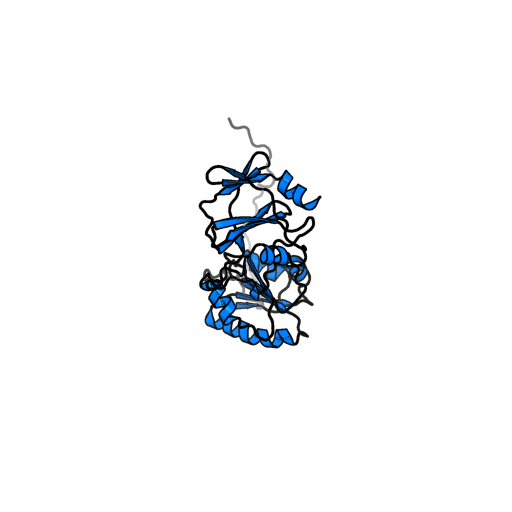 81.81 197 ASN A C 1
ATOM 1583 O O . ASN A 1 197 ? -12.034 -9.903 13.012 1.00 81.81 197 ASN A O 1
ATOM 1587 N N . LEU A 1 198 ? -12.802 -8.757 14.819 1.00 86.00 198 LEU A N 1
ATOM 1588 C CA . LEU A 1 198 ? -12.274 -7.438 14.489 1.00 86.00 198 LEU A CA 1
ATOM 1589 C C . LEU A 1 198 ? -10.880 -7.272 15.092 1.00 86.00 198 LEU A C 1
ATOM 1591 O O . LEU A 1 198 ? -10.666 -7.546 16.273 1.00 86.00 198 LEU A O 1
ATOM 1595 N N . TYR A 1 199 ? -9.965 -6.761 14.285 1.00 86.62 199 TYR A N 1
ATOM 1596 C CA . TYR A 1 199 ? -8.622 -6.417 14.693 1.00 86.62 199 TYR A CA 1
ATOM 1597 C C . TYR A 1 199 ? -8.297 -4.991 14.273 1.00 86.62 199 TYR A C 1
ATOM 1599 O O . TYR A 1 199 ? -8.602 -4.581 13.152 1.00 86.62 199 TYR A O 1
ATOM 1607 N N . VAL A 1 200 ? -7.651 -4.257 15.174 1.00 89.19 200 VAL A N 1
ATOM 1608 C CA . VAL A 1 200 ? -7.167 -2.902 14.923 1.00 89.19 200 VAL A CA 1
ATOM 1609 C C . VAL A 1 200 ? -5.679 -2.888 15.213 1.00 89.19 200 VAL A C 1
ATOM 1611 O O . VAL A 1 200 ? -5.239 -3.257 16.303 1.00 89.19 200 VAL A O 1
ATOM 1614 N N . PHE A 1 201 ? -4.902 -2.488 14.219 1.00 86.06 201 PHE A N 1
ATOM 1615 C CA . PHE A 1 201 ? -3.455 -2.440 14.301 1.00 86.06 201 PHE A CA 1
ATOM 1616 C C . PHE A 1 201 ? -2.946 -1.083 13.844 1.00 86.06 201 PHE A C 1
ATOM 1618 O O . PHE A 1 201 ? -3.608 -0.392 13.077 1.00 86.06 201 PHE A O 1
ATOM 1625 N N . SER A 1 202 ? -1.745 -0.720 14.260 1.00 81.88 202 SER A N 1
ATOM 1626 C CA . SER A 1 202 ? -1.012 0.398 13.674 1.00 81.88 202 SER A CA 1
ATOM 1627 C C . SER A 1 202 ? 0.450 -0.008 13.456 1.00 81.88 202 SER A C 1
ATOM 1629 O O . SER A 1 202 ? 0.863 -1.073 13.926 1.00 81.88 202 SER A O 1
ATOM 1631 N N . GLY A 1 203 ? 1.196 0.784 12.681 1.00 72.56 203 GLY A N 1
ATOM 1632 C CA . GLY A 1 203 ? 2.648 0.654 12.475 1.00 72.56 203 GLY A CA 1
ATOM 1633 C C . GLY A 1 203 ? 3.452 1.533 13.444 1.00 72.56 203 GLY A C 1
ATOM 1634 O O . GLY A 1 203 ? 2.905 2.480 14.000 1.00 72.56 203 GLY A O 1
ATOM 1635 N N . SER A 1 204 ? 4.736 1.216 13.664 1.00 60.47 204 SER A N 1
ATOM 1636 C CA . SER A 1 204 ? 5.521 1.740 14.796 1.00 60.47 204 SER A CA 1
ATOM 1637 C C . SER A 1 204 ? 5.641 3.249 14.941 1.00 60.47 204 SER A C 1
ATOM 1639 O O . SER A 1 204 ? 5.553 3.991 13.972 1.00 60.47 204 SER A O 1
ATOM 1641 N N . GLN A 1 205 ? 5.945 3.726 16.156 1.00 52.03 205 GLN A N 1
ATOM 1642 C CA . GLN A 1 205 ? 6.441 5.094 16.325 1.00 52.03 205 GLN A CA 1
ATOM 1643 C C . GLN A 1 205 ? 7.632 5.273 15.371 1.00 52.03 205 GLN A C 1
ATOM 1645 O O . GLN A 1 205 ? 8.518 4.415 15.329 1.00 52.03 205 GLN A O 1
ATOM 1650 N N . TRP A 1 206 ? 7.609 6.340 14.566 1.00 52.72 206 TRP A N 1
ATOM 1651 C CA . TRP A 1 206 ? 8.590 6.631 13.502 1.00 52.72 206 TRP A CA 1
ATOM 1652 C C . TRP A 1 206 ? 8.472 5.788 12.221 1.00 52.72 206 TRP A C 1
ATOM 1654 O O . TRP A 1 206 ? 9.273 5.956 11.300 1.00 52.72 206 TRP A O 1
ATOM 1664 N N . CYS A 1 207 ? 7.455 4.933 12.120 1.00 60.47 207 CYS A N 1
ATOM 1665 C CA . CYS A 1 207 ? 7.039 4.324 10.865 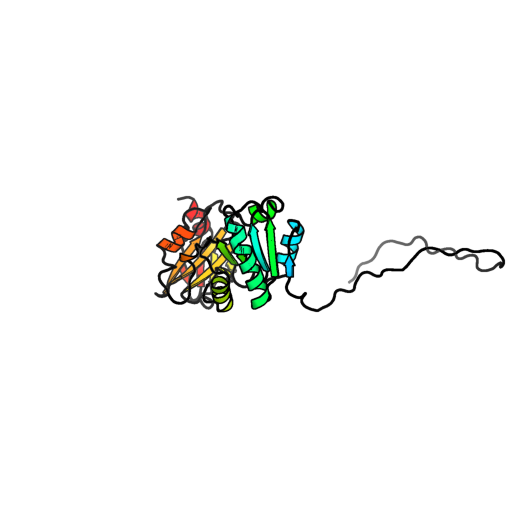1.00 60.47 207 CYS A CA 1
ATOM 1666 C C . CYS A 1 207 ? 6.389 5.390 9.980 1.00 60.47 207 CYS A C 1
ATOM 1668 O O . CYS A 1 207 ? 5.192 5.638 10.056 1.00 60.47 207 CYS A O 1
ATOM 1670 N N . GLN A 1 208 ? 7.172 6.001 9.097 1.00 51.50 208 GLN A N 1
ATOM 1671 C CA . GLN A 1 208 ? 6.637 6.902 8.069 1.00 51.50 208 GLN A CA 1
ATOM 1672 C C . GLN A 1 208 ? 5.923 6.149 6.937 1.00 51.50 208 GLN A C 1
ATOM 1674 O O . GLN A 1 208 ? 5.382 6.767 6.019 1.00 51.50 208 GLN A O 1
ATOM 1679 N N . CYS A 1 209 ? 5.901 4.810 6.987 1.00 50.97 209 CYS A N 1
ATOM 1680 C CA . CYS A 1 209 ? 5.230 4.010 5.981 1.00 50.97 209 CYS A CA 1
ATOM 1681 C C . CYS A 1 209 ? 3.717 4.195 6.125 1.00 50.97 209 CYS A C 1
ATOM 1683 O O . CYS A 1 209 ? 3.036 3.459 6.836 1.00 50.97 209 CYS A O 1
ATOM 1685 N N . LYS A 1 210 ? 3.172 5.113 5.328 1.00 52.19 210 LYS A N 1
ATOM 1686 C CA . LYS A 1 210 ? 1.761 5.145 4.931 1.00 52.19 210 LYS A CA 1
ATOM 1687 C C . LYS A 1 210 ? 1.393 3.915 4.093 1.00 52.19 210 LYS A C 1
ATOM 1689 O O . LYS A 1 210 ? 0.602 4.028 3.173 1.00 52.19 210 LYS A O 1
ATOM 1694 N N . TRP A 1 211 ? 1.987 2.746 4.307 1.00 52.38 211 TRP A N 1
ATOM 1695 C CA . TRP A 1 211 ? 1.833 1.590 3.429 1.00 52.38 211 TRP A CA 1
ATOM 1696 C C . TRP A 1 211 ? 2.021 0.315 4.242 1.00 52.38 211 TRP A C 1
ATOM 1698 O O . TRP A 1 211 ? 2.969 0.203 5.017 1.00 52.38 211 TRP A O 1
ATOM 1708 N N . LEU A 1 212 ? 1.130 -0.656 4.046 1.00 54.59 212 LEU A N 1
ATOM 1709 C CA . LEU A 1 212 ? 1.324 -2.005 4.563 1.00 54.59 212 LEU A CA 1
ATOM 1710 C C . LEU A 1 212 ? 2.034 -2.816 3.480 1.00 54.59 212 LEU A C 1
ATOM 1712 O O . LEU A 1 212 ? 1.524 -2.961 2.367 1.00 54.59 212 LEU A O 1
ATOM 1716 N N . TYR A 1 213 ? 3.223 -3.325 3.795 1.00 54.03 213 TYR A N 1
ATOM 1717 C CA . TYR A 1 213 ? 3.973 -4.181 2.886 1.00 54.03 213 TYR A CA 1
ATOM 1718 C C . TYR A 1 213 ? 3.375 -5.576 2.893 1.00 54.03 213 TYR A C 1
ATOM 1720 O O . TYR A 1 213 ? 3.705 -6.405 3.738 1.00 54.03 213 TYR A O 1
ATOM 1728 N N . LEU A 1 214 ? 2.531 -5.851 1.910 1.00 55.00 214 LEU A N 1
ATOM 1729 C CA . LEU A 1 214 ? 1.932 -7.162 1.752 1.00 55.00 214 LEU A CA 1
ATOM 1730 C C . LEU A 1 214 ? 2.873 -8.054 0.955 1.00 55.00 214 LEU A C 1
ATOM 1732 O O . LEU A 1 214 ? 3.210 -7.775 -0.199 1.00 55.00 214 LEU A O 1
ATOM 1736 N N . LYS A 1 215 ? 3.337 -9.143 1.568 1.00 54.41 215 LYS A N 1
ATOM 1737 C CA . LYS A 1 215 ? 3.945 -10.218 0.781 1.00 54.41 215 LYS A CA 1
ATOM 1738 C C . LYS A 1 215 ? 2.865 -10.859 -0.096 1.00 54.41 215 LYS A C 1
ATOM 1740 O O . LYS A 1 215 ? 1.713 -10.967 0.309 1.00 54.41 215 LYS A O 1
ATOM 1745 N N . LYS A 1 216 ? 3.234 -11.297 -1.301 1.00 52.84 216 LYS A N 1
ATOM 1746 C CA . LYS A 1 216 ? 2.305 -11.873 -2.288 1.00 52.84 216 LYS A CA 1
ATOM 1747 C C . LYS A 1 216 ? 1.499 -13.062 -1.746 1.00 52.84 216 LYS A C 1
ATOM 1749 O O . LYS A 1 216 ? 0.311 -13.172 -2.015 1.00 52.84 216 LYS A O 1
ATOM 1754 N N . ASP A 1 217 ? 2.140 -13.941 -0.984 1.00 53.34 217 ASP A N 1
ATOM 1755 C CA . ASP A 1 217 ? 1.517 -15.087 -0.303 1.00 53.34 217 ASP A CA 1
ATOM 1756 C C . ASP A 1 217 ? 0.530 -14.684 0.803 1.00 53.34 217 ASP A C 1
ATOM 1758 O O . ASP A 1 217 ? -0.253 -15.509 1.265 1.00 53.34 217 ASP A O 1
ATOM 1762 N N . SER A 1 218 ? 0.563 -13.416 1.203 1.00 52.38 218 SER A N 1
ATOM 1763 C CA . SER A 1 218 ? -0.318 -12.800 2.192 1.00 52.38 218 SER A CA 1
ATOM 1764 C C . SER A 1 218 ? -1.428 -11.972 1.536 1.00 52.38 218 SER A C 1
ATOM 1766 O O . SER A 1 218 ? -2.302 -11.475 2.233 1.00 52.38 218 SER A O 1
ATOM 1768 N N . LEU A 1 219 ? -1.423 -11.828 0.204 1.00 54.50 219 LEU A N 1
ATOM 1769 C CA . LEU A 1 219 ? -2.535 -11.225 -0.518 1.00 54.50 219 LEU A CA 1
ATOM 1770 C C . LEU A 1 219 ? -3.730 -12.181 -0.477 1.00 54.50 219 LEU A C 1
ATOM 1772 O O . LEU A 1 219 ? -3.594 -13.383 -0.753 1.00 54.50 219 LEU A O 1
ATOM 1776 N N . TRP A 1 220 ? -4.901 -11.640 -0.133 1.00 53.50 220 TRP A N 1
ATOM 1777 C CA . TRP A 1 220 ? -6.140 -12.394 -0.284 1.00 53.50 220 TRP A CA 1
ATOM 1778 C C . TRP A 1 220 ? -6.326 -12.722 -1.760 1.00 53.50 220 TRP A C 1
ATOM 1780 O O . TRP A 1 220 ? -6.058 -11.882 -2.614 1.00 53.50 220 TRP A O 1
ATOM 1790 N N . ASP A 1 221 ? -6.774 -13.933 -2.051 1.00 52.00 221 ASP A N 1
ATOM 1791 C CA . ASP A 1 221 ? -7.143 -14.359 -3.398 1.00 52.00 221 ASP A CA 1
ATOM 1792 C C . ASP A 1 221 ? -8.629 -14.713 -3.499 1.00 52.00 221 ASP A C 1
ATOM 1794 O O . ASP A 1 221 ? -9.026 -15.391 -4.436 1.00 52.00 221 ASP A O 1
ATOM 1798 N N . GLY A 1 222 ? -9.442 -14.323 -2.509 1.00 51.44 222 GLY A N 1
ATOM 1799 C CA . GLY A 1 222 ? -10.860 -14.683 -2.434 1.00 51.44 222 GLY A CA 1
ATOM 1800 C C . GLY A 1 222 ? -11.144 -16.156 -2.093 1.00 51.44 222 GLY A C 1
ATOM 1801 O O . GLY A 1 222 ? -12.272 -16.485 -1.737 1.00 51.44 222 GLY A O 1
ATOM 1802 N N . GLU A 1 223 ? -10.143 -17.041 -2.142 1.00 51.72 223 GLU A N 1
ATOM 1803 C CA . GLU A 1 223 ? -10.312 -18.490 -1.956 1.00 51.72 223 GLU A CA 1
ATOM 1804 C C . GLU A 1 223 ? -9.764 -18.981 -0.605 1.00 51.72 223 GLU A C 1
ATOM 1806 O O . GLU A 1 223 ? -10.292 -19.929 -0.017 1.00 51.72 223 GLU A O 1
ATOM 1811 N N . THR A 1 224 ? -8.718 -18.330 -0.075 1.00 56.50 224 THR A N 1
ATOM 1812 C CA . THR A 1 224 ? -8.026 -18.768 1.150 1.00 56.50 224 THR A CA 1
ATOM 1813 C C . THR A 1 224 ? -8.163 -17.752 2.296 1.00 56.50 224 THR A C 1
ATOM 1815 O O . THR A 1 224 ? -7.310 -16.883 2.483 1.00 56.50 224 THR A O 1
ATOM 1818 N N . HIS A 1 225 ? -9.199 -17.893 3.134 1.00 53.25 225 HIS A N 1
ATOM 1819 C CA . HIS A 1 225 ? -9.462 -17.004 4.286 1.00 53.25 225 HIS A CA 1
ATOM 1820 C C . HIS A 1 225 ? -8.336 -16.956 5.344 1.00 53.25 225 HIS A C 1
ATOM 1822 O O . HIS A 1 225 ? -8.255 -16.007 6.119 1.00 53.25 225 HIS A O 1
ATOM 1828 N N . SER A 1 226 ? -7.447 -17.955 5.401 1.00 50.75 226 SER A N 1
ATOM 1829 C CA . SER A 1 226 ? -6.389 -18.037 6.421 1.00 50.75 226 SER A CA 1
ATOM 1830 C C . SER A 1 226 ? -5.162 -17.156 6.149 1.00 50.75 226 SER A C 1
ATOM 1832 O O . SER A 1 226 ? -4.244 -17.153 6.960 1.00 50.75 226 SER A O 1
ATOM 1834 N N . ARG A 1 227 ? -5.104 -16.425 5.027 1.00 58.03 227 ARG A N 1
ATOM 1835 C CA . ARG A 1 227 ? -3.930 -15.599 4.667 1.00 58.03 227 ARG A CA 1
ATOM 1836 C C . ARG A 1 227 ? -3.813 -14.283 5.442 1.00 58.03 227 ARG A C 1
ATOM 1838 O O . ARG A 1 227 ? -2.746 -13.685 5.449 1.00 58.03 227 ARG A O 1
ATOM 1845 N N . TRP A 1 228 ? -4.876 -13.868 6.128 1.00 57.25 228 TRP A N 1
ATOM 1846 C CA . TRP A 1 228 ? -4.927 -12.638 6.929 1.00 57.25 228 TRP A CA 1
ATOM 1847 C C . TRP A 1 228 ? -5.176 -12.908 8.407 1.00 57.25 228 TRP A C 1
ATOM 1849 O O . TRP A 1 228 ? -5.844 -12.137 9.092 1.00 57.25 228 TRP A O 1
ATOM 1859 N N . ASP A 1 229 ? -4.681 -14.028 8.929 1.00 59.19 229 ASP A N 1
ATOM 1860 C CA . ASP A 1 229 ? -4.746 -14.230 10.370 1.00 59.19 229 ASP A CA 1
ATOM 1861 C C . ASP A 1 229 ? -3.901 -13.182 11.122 1.00 59.19 229 ASP A C 1
ATOM 1863 O O . ASP A 1 229 ? -3.030 -12.501 10.566 1.00 59.19 229 ASP A O 1
ATOM 1867 N N . ARG A 1 230 ? -4.186 -13.032 12.420 1.00 61.75 230 ARG A N 1
ATOM 1868 C CA . ARG A 1 230 ? -3.487 -12.083 13.296 1.00 61.75 230 ARG A CA 1
ATOM 1869 C C . ARG A 1 230 ? -1.969 -12.242 13.195 1.00 61.75 230 ARG A C 1
ATOM 1871 O O . ARG A 1 230 ? -1.264 -11.248 13.132 1.00 61.75 230 ARG A O 1
ATOM 1878 N N . GLU A 1 231 ? -1.466 -13.471 13.186 1.00 65.94 231 GLU A N 1
ATOM 1879 C CA . GLU A 1 231 ? -0.028 -13.755 13.154 1.00 65.94 231 GLU A CA 1
ATOM 1880 C C . GLU A 1 231 ? 0.618 -13.303 11.836 1.00 65.94 231 GLU A C 1
ATOM 1882 O O . GLU A 1 231 ? 1.724 -12.760 11.830 1.00 65.94 231 GLU A O 1
ATOM 1887 N N . THR A 1 232 ? -0.097 -13.465 10.726 1.00 63.34 232 THR A N 1
ATOM 1888 C CA . THR A 1 232 ? 0.343 -13.055 9.396 1.00 63.34 232 THR A CA 1
ATOM 1889 C C . THR A 1 232 ? 0.333 -11.542 9.265 1.00 63.34 232 THR A C 1
ATOM 1891 O O . THR A 1 232 ? 1.332 -10.993 8.803 1.00 63.34 232 THR A O 1
ATOM 1894 N N . LEU A 1 233 ? -0.725 -10.867 9.734 1.00 62.72 233 LEU A N 1
ATOM 1895 C CA . LEU A 1 233 ? -0.834 -9.402 9.760 1.00 62.72 233 LEU A CA 1
ATOM 1896 C C . LEU A 1 233 ? 0.247 -8.747 10.624 1.00 62.72 233 LEU A C 1
ATOM 1898 O O . LEU A 1 233 ? 0.881 -7.794 10.178 1.00 62.72 233 LEU A O 1
ATOM 1902 N N . LEU A 1 234 ? 0.523 -9.297 11.811 1.00 61.97 234 LEU A N 1
ATOM 1903 C CA . LEU A 1 234 ? 1.603 -8.820 12.684 1.00 61.97 234 LEU A CA 1
ATOM 1904 C C . LEU A 1 234 ? 2.962 -8.846 11.967 1.00 61.97 234 LEU A C 1
ATOM 1906 O O . LEU A 1 234 ? 3.756 -7.926 12.126 1.00 61.97 234 LEU A O 1
ATOM 1910 N N . ARG A 1 235 ? 3.197 -9.843 11.104 1.00 60.75 235 ARG A N 1
ATOM 1911 C CA . ARG A 1 235 ? 4.421 -9.980 10.296 1.00 60.75 235 ARG A CA 1
ATOM 1912 C C . ARG A 1 235 ? 4.451 -9.110 9.027 1.00 60.75 235 ARG A C 1
ATOM 1914 O O . ARG A 1 235 ? 5.490 -9.083 8.363 1.00 60.75 235 ARG A O 1
ATOM 1921 N N . GLN A 1 236 ? 3.362 -8.414 8.673 1.00 61.28 236 GLN A N 1
ATOM 1922 C CA . GLN A 1 236 ? 3.277 -7.553 7.476 1.00 61.28 236 GLN A CA 1
ATOM 1923 C C . GLN A 1 236 ? 3.780 -6.113 7.693 1.00 61.28 236 GLN A C 1
ATOM 1925 O O . GLN A 1 236 ? 3.790 -5.330 6.745 1.00 61.28 236 GLN A O 1
ATOM 1930 N N . GLY A 1 237 ? 4.218 -5.725 8.897 1.00 55.97 237 GLY A N 1
ATOM 1931 C CA . GLY A 1 237 ? 4.656 -4.343 9.155 1.00 55.97 237 GLY A CA 1
ATOM 1932 C C . GLY A 1 237 ? 5.938 -3.917 8.416 1.00 55.97 237 GLY A C 1
ATOM 1933 O O . GLY A 1 237 ? 6.278 -2.736 8.401 1.00 55.97 237 GLY A O 1
ATOM 1934 N N . GLY A 1 238 ? 6.621 -4.831 7.716 1.00 61.69 238 GLY A N 1
ATOM 1935 C CA . GLY A 1 238 ? 7.706 -4.483 6.793 1.00 61.69 238 GLY A CA 1
ATOM 1936 C C . GLY A 1 238 ? 8.870 -3.763 7.485 1.00 61.69 238 GLY A C 1
ATOM 1937 O O . GLY A 1 238 ? 9.463 -4.309 8.413 1.00 61.69 238 GLY A O 1
ATOM 1938 N N . GLU A 1 239 ? 9.216 -2.554 7.020 1.00 51.34 239 GLU A N 1
ATOM 1939 C CA . GLU A 1 239 ? 10.257 -1.706 7.638 1.00 51.34 239 GLU A CA 1
ATOM 1940 C C . GLU A 1 239 ? 9.873 -1.186 9.033 1.00 51.34 239 GLU A C 1
ATOM 1942 O O . GLU A 1 239 ? 10.746 -0.789 9.800 1.00 51.34 239 GLU A O 1
ATOM 1947 N N . CYS A 1 240 ? 8.587 -1.230 9.380 1.00 56.28 240 CYS A N 1
ATOM 1948 C CA . CYS A 1 240 ? 8.055 -0.727 10.644 1.00 56.28 240 CYS A CA 1
ATOM 1949 C C . CYS A 1 240 ? 8.005 -1.778 11.758 1.00 56.28 240 CYS A C 1
ATOM 1951 O O . CYS A 1 240 ? 7.401 -1.545 12.802 1.00 56.28 240 CYS A O 1
ATOM 1953 N N . GLY A 1 241 ? 8.630 -2.939 11.544 1.00 63.66 241 GLY A N 1
ATOM 1954 C CA . GLY A 1 241 ? 8.620 -4.039 12.503 1.00 63.66 241 GLY A CA 1
ATOM 1955 C C . GLY A 1 241 ? 7.277 -4.763 12.549 1.00 63.66 241 GLY A C 1
ATOM 1956 O O . GLY A 1 241 ? 6.563 -4.825 11.550 1.00 63.66 241 GLY A O 1
ATOM 1957 N N . GLU A 1 242 ? 6.957 -5.370 13.691 1.00 68.50 242 GLU A N 1
ATOM 1958 C CA . GLU A 1 242 ? 5.649 -5.995 13.880 1.00 68.50 242 GLU A CA 1
ATOM 1959 C C . GLU A 1 242 ? 4.573 -4.923 14.079 1.00 68.50 242 GLU A C 1
ATOM 1961 O O . GLU A 1 242 ? 4.790 -3.938 14.787 1.00 68.50 242 GLU A O 1
ATOM 1966 N N . LEU A 1 243 ? 3.402 -5.114 13.465 1.00 75.50 243 LEU A N 1
ATOM 1967 C CA . LEU A 1 243 ? 2.256 -4.254 13.763 1.00 75.50 243 LEU A CA 1
ATOM 1968 C C . LEU A 1 243 ? 1.872 -4.403 15.240 1.00 75.50 243 LEU A C 1
ATOM 1970 O O . LEU A 1 243 ? 1.940 -5.501 15.789 1.00 75.50 243 LEU A O 1
ATOM 1974 N N . VAL A 1 244 ? 1.407 -3.331 15.879 1.00 79.81 244 VAL A N 1
ATOM 1975 C CA . VAL A 1 244 ? 0.933 -3.398 17.270 1.00 79.81 244 VAL A CA 1
ATOM 1976 C C . VAL A 1 244 ? -0.577 -3.311 17.297 1.00 79.81 244 VAL A C 1
ATOM 1978 O O . VAL A 1 244 ? -1.189 -2.524 16.577 1.00 79.81 244 VAL A O 1
ATOM 1981 N N . HIS A 1 245 ? -1.182 -4.162 18.122 1.00 86.50 245 HIS A N 1
ATOM 1982 C CA . HIS A 1 245 ? -2.618 -4.142 18.341 1.00 86.50 245 HIS A CA 1
ATOM 1983 C C . HIS A 1 245 ? -3.001 -2.906 19.152 1.00 86.50 245 HIS A C 1
ATOM 1985 O O . HIS A 1 245 ? -2.492 -2.706 20.254 1.00 86.50 245 HIS A O 1
ATOM 1991 N N . ILE A 1 246 ? -3.929 -2.116 18.624 1.00 89.44 246 ILE A N 1
ATOM 1992 C CA . ILE A 1 246 ? -4.385 -0.885 19.262 1.00 89.44 246 ILE A CA 1
ATOM 1993 C C . ILE A 1 246 ? -5.637 -1.191 20.085 1.00 89.44 246 ILE A C 1
ATOM 1995 O O . ILE A 1 246 ? -6.550 -1.845 19.572 1.00 89.44 246 ILE A O 1
ATOM 1999 N N . PRO A 1 247 ? -5.697 -0.779 21.363 1.00 91.75 247 PRO A N 1
ATOM 2000 C CA . PRO A 1 247 ? -6.931 -0.832 22.133 1.00 91.75 247 PRO A CA 1
ATOM 2001 C C . PRO A 1 247 ? -8.059 -0.081 21.419 1.00 91.75 247 PRO A C 1
ATOM 2003 O O . PRO A 1 247 ? -7.858 1.002 20.872 1.00 91.75 247 PRO A O 1
ATOM 2006 N N . PHE A 1 248 ? -9.252 -0.665 21.413 1.00 94.38 248 PHE A N 1
ATOM 2007 C CA . PHE A 1 248 ? -10.436 -0.049 20.829 1.00 94.38 248 PHE A CA 1
ATOM 2008 C C . PHE A 1 248 ? -11.686 -0.461 21.602 1.00 94.38 248 PHE A C 1
ATOM 2010 O O . PHE A 1 248 ? -11.732 -1.522 22.229 1.00 94.38 248 PHE A O 1
ATOM 2017 N N . GLU A 1 249 ? -12.726 0.356 21.494 1.00 95.00 249 GLU A N 1
ATOM 2018 C CA . GLU A 1 249 ? -14.059 0.067 22.010 1.00 95.00 249 GLU A CA 1
ATOM 2019 C C . GLU A 1 249 ? -15.080 0.043 20.871 1.00 95.00 249 GLU A C 1
ATOM 2021 O O . GLU A 1 249 ? -14.910 0.694 19.841 1.00 95.00 249 GLU A O 1
ATOM 2026 N N . ILE A 1 250 ? -16.175 -0.697 21.054 1.00 93.06 250 ILE A N 1
ATOM 2027 C CA . ILE A 1 250 ? -17.315 -0.665 20.133 1.00 93.06 250 ILE A CA 1
ATOM 2028 C C . ILE A 1 250 ? -18.486 -0.007 20.855 1.00 93.06 250 ILE A C 1
ATOM 2030 O O . ILE A 1 250 ? -19.014 -0.557 21.821 1.00 93.06 250 ILE A O 1
ATOM 2034 N N . THR A 1 251 ? -18.919 1.153 20.361 1.00 92.00 251 THR A N 1
ATOM 2035 C CA . THR A 1 251 ? -20.076 1.881 20.895 1.00 92.00 251 THR A CA 1
ATOM 2036 C C . THR A 1 251 ? -21.122 2.072 19.804 1.00 92.00 251 THR A C 1
ATOM 2038 O O . THR A 1 251 ? -20.949 2.855 18.868 1.00 92.00 251 THR A O 1
ATOM 2041 N N . GLY A 1 252 ? -22.238 1.350 19.920 1.00 90.69 252 GLY A N 1
ATOM 2042 C CA . GLY A 1 252 ? -23.280 1.342 18.894 1.00 90.69 252 GLY A CA 1
ATOM 2043 C C . GLY A 1 252 ? -22.738 0.819 17.561 1.00 90.69 252 GLY A C 1
ATOM 2044 O O . GLY A 1 252 ? -22.267 -0.310 17.485 1.00 90.69 252 GLY A O 1
ATOM 2045 N N . SER A 1 253 ? -22.803 1.644 16.514 1.00 91.25 253 SER A N 1
ATOM 2046 C CA . SER A 1 253 ? -22.272 1.335 15.179 1.00 91.25 253 SER A CA 1
ATOM 2047 C C . SER A 1 253 ? -20.899 1.958 14.907 1.00 91.25 253 SER A C 1
ATOM 2049 O O . SER A 1 253 ? -20.602 2.278 13.758 1.00 91.25 253 SER A O 1
ATOM 2051 N N . HIS A 1 254 ? -20.101 2.208 15.947 1.00 94.25 254 HIS A N 1
ATOM 2052 C CA . HIS A 1 254 ? -18.788 2.831 15.804 1.00 94.25 254 HIS A CA 1
ATOM 2053 C C . HIS A 1 254 ? -17.702 2.034 16.520 1.00 94.25 254 HIS A C 1
ATOM 2055 O O . HIS A 1 254 ? -17.899 1.592 17.654 1.00 94.25 254 HIS A O 1
ATOM 2061 N N . ILE A 1 255 ? -16.553 1.905 15.859 1.00 95.56 255 ILE A N 1
ATOM 2062 C CA . ILE A 1 255 ? -15.274 1.580 16.488 1.00 95.56 255 ILE A CA 1
ATOM 2063 C C . ILE A 1 255 ? -14.688 2.894 16.990 1.00 95.56 255 ILE A C 1
ATOM 2065 O O . ILE A 1 255 ? -14.635 3.876 16.246 1.00 95.56 255 ILE A O 1
ATOM 2069 N N . ILE A 1 256 ? -14.271 2.898 18.247 1.00 96.38 256 ILE A N 1
ATOM 2070 C CA . ILE A 1 256 ? -13.692 4.044 18.931 1.00 96.38 256 ILE A CA 1
ATOM 2071 C C . ILE A 1 256 ? -12.254 3.698 19.298 1.00 96.38 256 ILE A C 1
ATOM 2073 O O . ILE A 1 256 ? -12.011 2.688 19.955 1.00 96.38 256 ILE A O 1
ATOM 2077 N N . ILE A 1 257 ? -11.315 4.537 18.871 1.00 96.00 257 ILE A N 1
ATOM 2078 C CA . ILE A 1 257 ? -9.898 4.432 19.221 1.00 96.00 257 ILE A CA 1
ATOM 2079 C C . ILE A 1 257 ? -9.512 5.725 19.931 1.00 96.00 257 ILE A C 1
ATOM 2081 O O . ILE A 1 257 ? -9.623 6.807 19.350 1.00 96.00 257 ILE A O 1
ATOM 2085 N N . THR A 1 258 ? -9.064 5.633 21.180 1.00 95.81 258 THR A N 1
ATOM 2086 C CA . THR A 1 258 ? -8.532 6.796 21.896 1.00 95.81 258 THR A CA 1
ATOM 2087 C C . THR A 1 258 ? -7.180 7.169 21.300 1.00 95.81 258 THR A C 1
ATOM 2089 O O . THR A 1 258 ? -6.321 6.306 21.113 1.00 95.81 258 THR A O 1
ATOM 2092 N N . VAL A 1 259 ? -6.950 8.455 21.035 1.00 92.50 259 VAL A N 1
ATOM 2093 C CA . VAL A 1 259 ? -5.653 8.929 20.523 1.00 92.50 259 VAL A CA 1
ATOM 2094 C C . VAL A 1 259 ? -4.522 8.598 21.505 1.00 92.50 259 VAL A C 1
ATOM 2096 O O . VAL A 1 259 ? -3.443 8.200 21.077 1.00 92.50 259 VAL A O 1
ATOM 2099 N N . GLU A 1 260 ? -4.774 8.667 22.815 1.00 91.38 260 GLU A N 1
ATOM 2100 C CA . GLU A 1 260 ? -3.796 8.266 23.837 1.00 91.38 260 GLU A CA 1
ATOM 2101 C C . GLU A 1 260 ? -3.401 6.788 23.734 1.00 91.38 260 GLU A C 1
ATOM 2103 O O . GLU A 1 260 ? -2.219 6.475 23.839 1.00 91.38 260 GLU A O 1
ATOM 2108 N N . ASP A 1 261 ? -4.351 5.887 23.466 1.00 90.69 261 ASP A N 1
ATOM 2109 C CA . ASP A 1 261 ? -4.071 4.458 23.284 1.00 90.69 261 ASP A CA 1
ATOM 2110 C C . ASP A 1 261 ? -3.285 4.204 21.991 1.00 90.69 261 ASP A C 1
ATOM 2112 O O . ASP A 1 261 ? -2.354 3.397 21.975 1.00 90.69 261 ASP A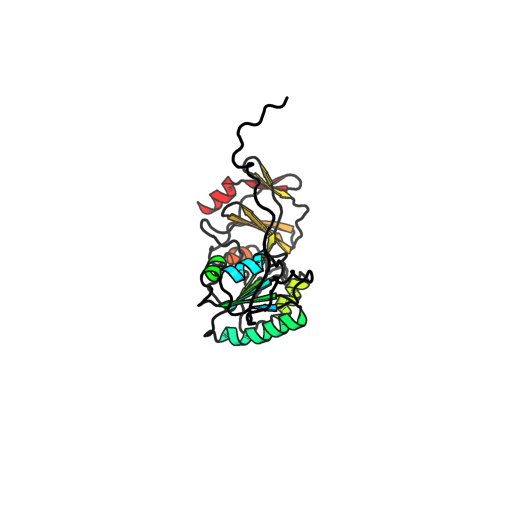 O 1
ATOM 2116 N N . LEU A 1 262 ? -3.619 4.925 20.913 1.00 87.94 262 LEU A N 1
ATOM 2117 C CA . LEU A 1 262 ? -2.905 4.852 19.636 1.00 87.94 262 LEU A CA 1
ATOM 2118 C C . LEU A 1 262 ? -1.442 5.296 19.772 1.00 87.94 262 LEU A C 1
ATOM 2120 O O . LEU A 1 262 ? -0.546 4.630 19.254 1.00 87.94 262 LEU A O 1
ATOM 2124 N N . VAL A 1 263 ? -1.198 6.406 20.471 1.00 85.00 263 VAL A N 1
ATOM 2125 C CA . VAL A 1 263 ? 0.153 6.932 20.720 1.00 85.00 263 VAL A CA 1
ATOM 2126 C C . VAL A 1 263 ? 0.895 6.056 21.736 1.00 85.00 263 VAL A C 1
ATOM 2128 O O . VAL A 1 263 ? 2.072 5.741 21.550 1.00 85.00 263 VAL A O 1
ATOM 2131 N N . GLY A 1 264 ? 0.206 5.635 22.799 1.00 82.31 264 GLY A N 1
ATOM 2132 C CA . GLY A 1 264 ? 0.754 4.879 23.922 1.00 82.31 264 GLY A CA 1
ATOM 2133 C C . GLY A 1 264 ? 1.146 3.444 23.579 1.00 82.31 264 GLY A C 1
ATOM 2134 O O . GLY A 1 264 ? 2.108 2.936 24.159 1.00 82.31 264 GLY A O 1
ATOM 2135 N N . ALA A 1 265 ? 0.486 2.825 22.592 1.00 77.62 265 ALA A N 1
ATOM 2136 C CA . ALA A 1 265 ? 0.777 1.469 22.114 1.00 77.62 265 ALA A CA 1
ATOM 2137 C C . ALA A 1 265 ? 2.245 1.248 21.694 1.00 77.62 265 ALA A C 1
ATOM 2139 O O . ALA A 1 265 ? 2.697 0.109 21.621 1.00 77.62 265 ALA A O 1
ATOM 2140 N N . TRP A 1 266 ? 3.000 2.323 21.459 1.00 66.75 266 TRP A N 1
ATOM 2141 C CA . TRP A 1 266 ? 4.399 2.284 21.026 1.00 66.75 266 TRP A CA 1
ATOM 2142 C C . TRP A 1 266 ? 5.428 2.545 22.116 1.00 66.75 266 TRP A C 1
ATOM 2144 O O . TRP A 1 266 ? 6.625 2.403 21.883 1.00 66.75 266 TRP A O 1
ATOM 2154 N N . THR A 1 267 ? 4.973 2.976 23.286 1.00 62.12 267 THR A N 1
ATOM 2155 C CA . THR A 1 267 ? 5.847 3.381 24.396 1.00 62.12 267 THR A CA 1
ATOM 2156 C C . THR A 1 267 ? 6.061 2.275 25.431 1.00 62.12 267 THR A C 1
ATOM 2158 O O . THR A 1 267 ? 6.741 2.509 26.431 1.00 62.12 267 THR A O 1
ATOM 2161 N N . ALA A 1 268 ? 5.482 1.093 25.194 1.00 50.91 268 ALA A N 1
ATOM 2162 C CA . ALA A 1 268 ? 5.443 -0.047 26.109 1.00 50.91 268 ALA A CA 1
ATOM 2163 C C . ALA A 1 268 ? 6.476 -1.133 25.776 1.00 50.91 268 ALA A C 1
ATOM 2165 O O . ALA A 1 268 ? 6.702 -1.399 24.575 1.00 50.91 268 ALA A O 1
#

Secondary structure (DSSP, 8-state):
-----------------------------------PPPPPP-SPP---EE-S--HHHHHHHHHH-SSEEEEEE-TT-HHHHHHHHHHHHHHHHH--EEEEEETTT-HHHHHHTT--SSSEEEE-SSSBEEEE--TT--HHHHHHHHHTT-S--EEE--EEEETTEEEEEGGG--TT-EEEEEETTEEEEEEE-TT--EEEEEPPTT----S-EE-GGGS--SS-GGGG-HHHHHTT-GGG-S-EEPP-EEETTEEEEEHHHHHHTT--

Radius of gyration: 28.01 Å; chains: 1; bounding box: 45×84×75 Å